Protein AF-A0A7S3SC32-F1 (afdb_monomer)

Solvent-accessible surface area (backbone atoms only — not comparable to full-atom values): 14282 Å² total; per-residue (Å²): 57,24,31,50,74,68,37,50,36,64,58,49,48,52,55,47,47,64,58,47,50,76,80,45,42,58,38,79,48,58,46,78,83,31,50,55,91,66,96,76,45,50,47,99,87,64,39,58,51,91,61,55,68,87,45,46,36,47,68,62,44,40,52,53,51,54,54,38,55,75,75,27,84,39,70,51,47,27,31,59,60,54,83,76,42,52,73,74,51,56,73,71,54,91,70,43,42,33,31,41,57,53,72,66,54,26,23,53,52,50,60,67,53,90,58,75,96,72,85,61,61,64,93,64,34,95,47,46,51,55,42,30,66,72,37,48,47,55,44,38,52,55,41,50,68,68,50,60,88,72,60,88,59,52,75,39,59,58,86,57,53,71,68,59,51,40,53,58,60,48,60,77,39,51,68,66,51,49,56,57,58,67,75,66,76,88,83,81,95,69,86,83,75,77,80,63,63,64,44,73,42,66,58,55,82,93,32,46,66,59,28,43,76,44,58,38,44,78,37,81,88,79,68,39,38,22,43,51,62,82,54,52,72,70,43,44,51,52,27,59,61,57,30,108

Organism: Emiliania huxleyi (NCBI:txid2903)

Nearest PDB structures (foldseek):
  1uej-assembly1_A  TM=7.439E-01  e=2.096E-06  Homo sapiens
  1ufq-assembly1_B  TM=7.269E-01  e=3.043E-05  Homo sapiens
  1ly1-assembly1_A-2  TM=4.564E-01  e=1.262E-01  Tequatrovirus T4
  1rrc-assembly1_A  TM=4.914E-01  e=2.182E-01  Tequatrovirus T4

Mean predicted aligned error: 11.2 Å

Foldseek 3Di:
DEEFQQLCQVVLLVLLQVVCVVQWFEAEAEQVVQFDDDPQQADPVRFHWPFDPVRGPLVVSLVVLVVRVVQIPYYRYYDYLNVVHDPVSVVSDPAAEYRDADLVSSLVSLQPDPDPPDSTPVVRAVGSSRNSVRGGVVSRVVSCVVCPVVDDHHYDDNPDDSVRSNVVVCVVCPVVSVVVVVVDDDDDDDDDDDLRDWAWFQAPPVLVVVLVVLPWDADPVVRTITRHSPRDPVSVVSNNVSRD

Radius of gyration: 19.98 Å; Cα contacts (8 Å, |Δi|>4): 302; chains: 1; bounding box: 39×46×63 Å

Sequence (244 aa):
ITGASCSGKTTLARLLVQRLARTVSVEHVEQDNHRRRSSHNRLPDGRKTWEGPQFTDFAKLHASLLDARSCCACVVVDGYLLLDCLPETRQLFDHILWVECSKELVATRRQARKNGRGDFPTQCYRDAREYVEAAVWPAHEAYVSRVEGMSACERLPAGEGEDQRLQRALRLFDGWLGERSHAAAPSGGGGVRARGARQYIECPYKHKEAAKALGARWDAGQKRWYAPSDLGPAQREALLAAAR

Secondary structure (DSSP, 8-state):
-EESTTSSHHHHHHHHHHHHTTTS-EEEEEGGGGB---TT-B-TTS-B---SGGGB-HHHHHHHHHHHHHH-SEEEEEBSSGGGS-HHHHTT-S--EEE---HHHHHHHHHT---SS-SS-GGG-SSHHHHIIIIIHHHHHHHHHHHTTTS--EEE-TT--HHHHHHHHHHTTHHHHHHHHHT-----------TT--EEE---GGGHHHHHHTT-EEETTTTEEEE-TTS-HHHHHHHHHHH-

pLDDT: mean 85.98, std 14.59, range [29.36, 98.38]

Structure (mmCIF, N/CA/C/O backbone):
data_AF-A0A7S3SC32-F1
#
_entry.id   AF-A0A7S3SC32-F1
#
loop_
_atom_site.group_PDB
_atom_site.id
_atom_site.type_symbol
_atom_site.label_atom_id
_atom_site.label_alt_id
_atom_site.label_comp_id
_atom_site.label_asym_id
_atom_site.label_entity_id
_atom_site.label_seq_id
_atom_site.pdbx_PDB_ins_code
_atom_site.Cartn_x
_atom_site.Cartn_y
_atom_site.Cartn_z
_atom_site.occupancy
_atom_site.B_iso_or_equiv
_atom_site.auth_seq_id
_atom_site.auth_comp_id
_atom_site.auth_asym_id
_atom_site.auth_atom_id
_atom_site.pdbx_PDB_model_num
ATOM 1 N N . ILE A 1 1 ? -4.343 4.539 2.523 1.00 97.94 1 ILE A N 1
ATOM 2 C CA . ILE A 1 1 ? -3.097 5.278 2.192 1.00 97.94 1 ILE A CA 1
ATOM 3 C C . ILE A 1 1 ? -2.540 4.730 0.881 1.00 97.94 1 ILE A C 1
ATOM 5 O O . ILE A 1 1 ? -2.223 3.550 0.810 1.00 97.94 1 ILE A O 1
ATOM 9 N N . THR A 1 2 ? -2.447 5.545 -0.167 1.00 96.94 2 THR A N 1
ATOM 10 C CA . THR A 1 2 ? -2.007 5.110 -1.507 1.00 96.94 2 THR A CA 1
ATOM 11 C C . THR A 1 2 ? -0.843 5.953 -2.027 1.00 96.94 2 THR A C 1
ATOM 13 O O . THR A 1 2 ? -0.531 7.002 -1.472 1.00 96.94 2 THR A O 1
ATOM 16 N N . GLY A 1 3 ? -0.163 5.481 -3.068 1.00 95.50 3 GLY A N 1
ATOM 17 C CA . GLY A 1 3 ? 0.929 6.184 -3.742 1.00 95.50 3 GLY A CA 1
ATOM 18 C C . GLY A 1 3 ? 1.844 5.224 -4.501 1.00 95.50 3 GLY A C 1
ATOM 19 O O . GLY A 1 3 ? 1.684 4.002 -4.425 1.00 95.50 3 GLY A O 1
ATOM 20 N N . ALA A 1 4 ? 2.828 5.766 -5.218 1.00 95.69 4 ALA A N 1
ATOM 21 C CA . ALA A 1 4 ? 3.782 4.966 -5.985 1.00 95.69 4 ALA A CA 1
ATOM 22 C C . ALA A 1 4 ? 4.509 3.911 -5.124 1.00 95.69 4 ALA A C 1
ATOM 24 O O . ALA A 1 4 ? 4.662 4.036 -3.901 1.00 95.69 4 ALA A O 1
ATOM 25 N N . SER A 1 5 ? 5.003 2.847 -5.757 1.00 93.94 5 SER A N 1
ATOM 26 C CA . SER A 1 5 ? 5.984 1.943 -5.142 1.00 93.94 5 SER A CA 1
ATOM 27 C C . SER A 1 5 ? 7.173 2.761 -4.594 1.00 93.94 5 SER A C 1
ATOM 29 O O . SER A 1 5 ? 7.597 3.722 -5.222 1.00 93.94 5 SER A O 1
ATOM 31 N N . CYS A 1 6 ? 7.673 2.449 -3.392 1.00 93.19 6 CYS A N 1
ATOM 32 C CA . CYS A 1 6 ? 8.699 3.242 -2.673 1.00 93.19 6 CYS A CA 1
ATOM 33 C C . CYS A 1 6 ? 8.349 4.708 -2.285 1.00 93.19 6 CYS A C 1
ATOM 35 O O . CYS A 1 6 ? 9.242 5.436 -1.849 1.00 93.19 6 CYS A O 1
ATOM 37 N N . SER A 1 7 ? 7.084 5.151 -2.335 1.00 94.88 7 SER A N 1
ATOM 38 C CA . SER A 1 7 ? 6.706 6.539 -1.972 1.00 94.88 7 SER A CA 1
ATOM 39 C C . SER A 1 7 ? 6.769 6.887 -0.472 1.00 94.88 7 SER A C 1
ATOM 41 O O . SER A 1 7 ? 6.761 8.064 -0.108 1.00 94.88 7 SER A O 1
ATOM 43 N N . GLY A 1 8 ? 6.841 5.882 0.410 1.00 94.12 8 GLY A N 1
ATOM 44 C CA . GLY A 1 8 ? 6.779 6.049 1.874 1.00 94.12 8 GLY A CA 1
ATOM 45 C C . GLY A 1 8 ? 5.404 5.764 2.497 1.00 94.12 8 GLY A C 1
ATOM 46 O O . GLY A 1 8 ? 5.240 5.897 3.704 1.00 94.12 8 GLY A O 1
ATOM 47 N N . LYS A 1 9 ? 4.427 5.321 1.697 1.00 96.31 9 LYS A N 1
ATOM 48 C CA . LYS A 1 9 ? 3.075 4.936 2.148 1.00 96.31 9 LYS A CA 1
ATOM 49 C C . LYS A 1 9 ? 3.042 3.950 3.327 1.00 96.31 9 LYS A C 1
ATOM 51 O O . LYS A 1 9 ? 2.349 4.212 4.303 1.00 96.31 9 LYS A O 1
ATOM 56 N N . THR A 1 10 ? 3.832 2.879 3.283 1.00 94.81 10 THR A N 1
ATOM 57 C CA . THR A 1 10 ? 3.870 1.867 4.352 1.00 94.81 10 THR A CA 1
ATOM 58 C C . THR A 1 10 ? 4.505 2.412 5.628 1.00 94.81 10 THR A C 1
ATOM 60 O O . THR A 1 10 ? 4.070 2.075 6.724 1.00 94.81 10 THR A O 1
ATOM 63 N N . THR A 1 11 ? 5.496 3.303 5.506 1.00 94.81 11 THR A N 1
ATOM 64 C CA . THR A 1 11 ? 6.075 3.998 6.663 1.00 94.81 11 THR A CA 1
ATOM 65 C C . THR A 1 11 ? 5.018 4.853 7.355 1.00 94.81 11 THR A C 1
ATOM 67 O O . THR A 1 11 ? 4.799 4.695 8.553 1.00 94.81 11 THR A O 1
ATOM 70 N N . LEU A 1 12 ? 4.299 5.687 6.594 1.00 98.00 12 LEU A N 1
ATOM 71 C CA . LEU A 1 12 ? 3.209 6.505 7.130 1.00 98.00 12 LEU A CA 1
ATOM 72 C C . LEU A 1 12 ? 2.121 5.645 7.789 1.00 98.00 12 LEU A C 1
ATOM 74 O O . LEU A 1 12 ? 1.684 5.959 8.892 1.00 98.00 12 LEU A O 1
ATOM 78 N N . ALA A 1 13 ? 1.717 4.547 7.144 1.00 98.19 13 ALA A N 1
ATOM 79 C CA . ALA A 1 13 ? 0.711 3.633 7.678 1.00 98.19 13 ALA A CA 1
ATOM 80 C C . ALA A 1 13 ? 1.120 3.052 9.035 1.00 98.19 13 ALA A C 1
ATOM 82 O O . ALA A 1 13 ? 0.342 3.105 9.984 1.00 98.19 13 ALA A O 1
ATOM 83 N N . ARG A 1 14 ? 2.361 2.569 9.159 1.00 96.62 14 ARG A N 1
ATOM 84 C CA . ARG A 1 14 ? 2.880 2.005 10.414 1.00 96.62 14 ARG A CA 1
ATOM 85 C C . ARG A 1 14 ? 2.953 3.041 11.530 1.00 96.62 14 ARG A C 1
ATOM 87 O O . ARG A 1 14 ? 2.542 2.744 12.648 1.00 96.62 14 ARG A O 1
ATOM 94 N N . LEU A 1 15 ? 3.432 4.249 11.230 1.00 97.06 15 LEU A N 1
ATOM 95 C CA . LEU A 1 15 ? 3.478 5.346 12.202 1.00 97.06 15 LEU A CA 1
ATOM 96 C C . LEU A 1 15 ? 2.072 5.741 12.677 1.00 97.06 15 LEU A C 1
ATOM 98 O O . LEU A 1 15 ? 1.851 5.925 13.875 1.00 97.06 15 LEU A O 1
ATOM 102 N N . LEU A 1 16 ? 1.112 5.822 11.751 1.00 97.50 16 LEU A N 1
ATOM 103 C CA . LEU A 1 16 ? -0.280 6.137 12.061 1.00 97.50 16 LEU A CA 1
ATOM 104 C C . LEU A 1 16 ? -0.915 5.054 12.941 1.00 97.50 16 LEU A C 1
ATOM 106 O O . LEU A 1 16 ? -1.476 5.371 13.987 1.00 97.50 16 LEU A O 1
ATOM 110 N N . VAL A 1 17 ? -0.763 3.780 12.570 1.00 95.94 17 VAL A N 1
ATOM 111 C CA . VAL A 1 17 ? -1.252 2.633 13.353 1.00 95.94 17 VAL A CA 1
ATOM 112 C C . VAL A 1 17 ? -0.652 2.645 14.755 1.00 95.94 17 VAL A C 1
ATOM 114 O O . VAL A 1 17 ? -1.390 2.552 15.731 1.00 95.94 17 VAL A O 1
ATOM 117 N N . GLN A 1 18 ? 0.667 2.829 14.876 1.00 93.00 18 GLN A N 1
ATOM 118 C CA . GLN A 1 18 ? 1.346 2.891 16.171 1.00 93.00 18 GLN A CA 1
ATOM 119 C C . GLN A 1 18 ? 0.797 4.017 17.055 1.00 93.00 18 GLN A C 1
ATOM 121 O O . GLN A 1 18 ? 0.719 3.860 18.276 1.00 93.00 18 GLN A O 1
ATOM 126 N N . ARG A 1 19 ? 0.436 5.162 16.463 1.00 93.50 19 ARG A N 1
ATOM 127 C CA . ARG A 1 19 ? -0.131 6.284 17.212 1.00 93.50 19 ARG A CA 1
ATOM 128 C C . ARG A 1 19 ? -1.572 6.016 17.636 1.00 93.50 19 ARG A C 1
ATOM 130 O O . ARG A 1 19 ? -1.872 6.185 18.813 1.00 93.50 19 ARG A O 1
ATOM 137 N N . LEU A 1 20 ? -2.428 5.586 16.712 1.00 92.31 20 LEU A N 1
ATOM 138 C CA . LEU A 1 20 ? -3.852 5.341 16.960 1.00 92.31 20 LEU A CA 1
ATOM 139 C C . LEU A 1 20 ? -4.087 4.166 17.922 1.00 92.31 20 LEU A C 1
ATOM 141 O O . LEU A 1 20 ? -4.988 4.227 18.758 1.00 92.31 20 LEU A O 1
ATOM 145 N N . ALA A 1 21 ? -3.233 3.139 17.874 1.00 89.94 21 ALA A N 1
ATOM 146 C CA . ALA A 1 21 ? -3.310 1.965 18.748 1.00 89.94 21 ALA A CA 1
ATOM 147 C C . ALA A 1 21 ? -3.128 2.283 20.246 1.00 89.94 21 ALA A C 1
ATOM 149 O O . ALA A 1 21 ? -3.375 1.429 21.093 1.00 89.94 21 ALA A O 1
ATOM 150 N N . ARG A 1 22 ? -2.699 3.506 20.592 1.00 88.88 22 ARG A N 1
ATOM 151 C CA . ARG A 1 22 ? -2.639 3.984 21.983 1.00 88.88 22 ARG A CA 1
ATOM 152 C C . ARG A 1 22 ? -4.014 4.332 22.555 1.00 88.88 22 ARG A C 1
ATOM 154 O O . ARG A 1 22 ? -4.135 4.446 23.770 1.00 88.88 22 ARG A O 1
ATOM 161 N N . THR A 1 23 ? -5.018 4.513 21.699 1.00 87.88 23 THR A N 1
ATOM 162 C CA . THR A 1 23 ? -6.341 5.024 22.088 1.00 87.88 23 THR A CA 1
ATOM 163 C C . THR A 1 23 ? -7.472 4.099 21.647 1.00 87.88 23 THR A C 1
ATOM 165 O O . THR A 1 23 ? -8.453 3.950 22.367 1.00 87.88 23 THR A O 1
ATOM 168 N N . VAL A 1 24 ? -7.351 3.455 20.484 1.00 87.81 24 VAL A N 1
ATOM 169 C CA . VAL A 1 24 ? -8.393 2.587 19.909 1.00 87.81 24 VAL A CA 1
ATOM 170 C C . VAL A 1 24 ? -7.797 1.278 19.391 1.00 87.81 24 VAL A C 1
ATOM 172 O O . VAL A 1 24 ? -6.594 1.190 19.155 1.00 87.81 24 VAL A O 1
ATOM 175 N N . SER A 1 25 ? -8.626 0.254 19.173 1.00 88.81 25 SER A N 1
ATOM 176 C CA . SER A 1 25 ? -8.196 -0.931 18.423 1.00 88.81 25 SER A CA 1
ATOM 177 C C . SER A 1 25 ? -8.006 -0.578 16.945 1.00 88.81 25 SER A C 1
ATOM 179 O O . SER A 1 25 ? -8.891 0.007 16.315 1.00 88.81 25 SER A O 1
ATOM 181 N N . VAL A 1 26 ? -6.839 -0.923 16.399 1.00 92.94 26 VAL A N 1
ATOM 182 C CA . VAL A 1 26 ? -6.456 -0.615 15.016 1.00 92.94 26 VAL A CA 1
ATOM 183 C C . VAL A 1 26 ? -5.882 -1.853 14.352 1.00 92.94 26 VAL A C 1
ATOM 185 O O . VAL A 1 26 ? -4.980 -2.480 14.907 1.00 92.94 26 VAL A O 1
ATOM 188 N N . GLU A 1 27 ? -6.345 -2.153 13.142 1.00 93.19 27 GLU A N 1
ATOM 189 C CA . GLU A 1 27 ? -5.754 -3.183 12.287 1.00 93.19 27 GLU A CA 1
ATOM 190 C C . GLU A 1 27 ? -5.022 -2.541 11.104 1.00 93.19 27 GLU A C 1
ATOM 192 O O . GLU A 1 27 ? -5.529 -1.612 10.470 1.00 93.19 27 GLU A O 1
ATOM 197 N N . HIS A 1 28 ? -3.828 -3.049 10.791 1.00 97.69 28 HIS A N 1
ATOM 198 C CA . HIS A 1 28 ? -3.059 -2.646 9.613 1.00 97.69 28 HIS A CA 1
ATOM 199 C C . HIS A 1 28 ? -3.145 -3.724 8.535 1.00 97.69 28 HIS A C 1
ATOM 201 O O . HIS A 1 28 ? -2.650 -4.835 8.721 1.00 97.69 28 HIS A O 1
ATOM 207 N N . VAL A 1 29 ? -3.739 -3.383 7.392 1.00 97.19 29 VAL A N 1
ATOM 208 C CA . VAL A 1 29 ? -3.858 -4.273 6.233 1.00 97.19 29 VAL A CA 1
ATOM 209 C C . VAL A 1 29 ? -2.909 -3.809 5.125 1.00 97.19 29 VAL A C 1
ATOM 211 O O . VAL A 1 29 ? -3.154 -2.806 4.458 1.00 97.19 29 VAL A O 1
ATOM 214 N N . GLU A 1 30 ? -1.825 -4.554 4.898 1.00 96.19 30 GLU A N 1
ATOM 215 C CA . GLU A 1 30 ? -0.880 -4.288 3.801 1.00 96.19 30 GLU A CA 1
ATOM 216 C C . GLU A 1 30 ? -1.361 -4.961 2.495 1.00 96.19 30 GLU A C 1
ATOM 218 O O . GLU A 1 30 ? -1.538 -6.186 2.433 1.00 96.19 30 GLU A O 1
ATOM 223 N N . GLN A 1 31 ? -1.535 -4.189 1.412 1.00 95.44 31 GLN A N 1
ATOM 224 C CA . GLN A 1 31 ? -1.913 -4.719 0.089 1.00 95.44 31 GLN A CA 1
ATOM 225 C C . GLN A 1 31 ? -0.924 -5.788 -0.406 1.00 95.44 31 GLN A C 1
ATOM 227 O O . GLN A 1 31 ? -1.333 -6.765 -1.037 1.00 95.44 31 GLN A O 1
ATOM 232 N N . ASP A 1 32 ? 0.365 -5.653 -0.087 1.00 90.75 32 ASP A N 1
ATOM 233 C CA . ASP A 1 32 ? 1.416 -6.571 -0.540 1.00 90.75 32 ASP A CA 1
ATOM 234 C C . ASP A 1 32 ? 1.250 -8.007 0.003 1.00 90.75 32 ASP A C 1
ATOM 236 O O . ASP A 1 32 ? 1.707 -8.966 -0.626 1.00 90.75 32 ASP A O 1
ATOM 240 N N . ASN A 1 33 ? 0.498 -8.201 1.093 1.00 92.50 33 ASN A N 1
ATOM 241 C CA . ASN A 1 33 ? 0.136 -9.534 1.600 1.00 92.50 33 ASN A CA 1
ATOM 242 C C . ASN A 1 33 ? -0.917 -10.255 0.732 1.00 92.50 33 ASN A C 1
ATOM 244 O O . ASN A 1 33 ? -1.188 -11.447 0.913 1.00 92.50 33 ASN A O 1
ATOM 248 N N . HIS A 1 34 ? -1.497 -9.544 -0.234 1.00 94.25 34 HIS A N 1
ATOM 249 C CA . HIS A 1 34 ? -2.567 -10.009 -1.113 1.00 94.25 34 HIS A CA 1
ATOM 250 C C . HIS A 1 34 ? -2.088 -10.152 -2.561 1.00 94.25 34 HIS A C 1
ATOM 252 O O . HIS A 1 34 ? -2.889 -10.142 -3.491 1.00 94.25 34 HIS A O 1
ATOM 258 N N . ARG A 1 35 ? -0.776 -10.279 -2.787 1.00 89.94 35 ARG A N 1
ATOM 259 C CA . ARG A 1 35 ? -0.234 -10.454 -4.138 1.00 89.94 35 ARG A CA 1
ATOM 260 C C . ARG A 1 35 ? -0.594 -11.815 -4.729 1.00 89.94 35 ARG A C 1
ATOM 262 O O . ARG A 1 35 ? -0.435 -12.853 -4.083 1.00 89.94 35 ARG A O 1
ATOM 269 N N . ARG A 1 36 ? -0.991 -11.820 -6.004 1.00 88.88 36 ARG A N 1
ATOM 270 C CA . ARG A 1 36 ? -1.115 -13.045 -6.802 1.00 88.88 36 ARG A CA 1
ATOM 271 C C . ARG A 1 36 ? 0.287 -13.582 -7.093 1.00 88.88 36 ARG A C 1
ATOM 273 O O . ARG A 1 36 ? 1.140 -12.866 -7.620 1.00 88.88 36 ARG A O 1
ATOM 280 N N . ARG A 1 37 ? 0.541 -14.849 -6.754 1.00 74.31 37 ARG A N 1
ATOM 281 C CA . ARG A 1 37 ? 1.788 -15.529 -7.131 1.00 74.31 37 ARG A CA 1
ATOM 282 C C . ARG A 1 37 ? 1.708 -15.883 -8.613 1.00 74.31 37 ARG A C 1
ATOM 284 O O . ARG A 1 37 ? 0.965 -16.782 -8.982 1.00 74.31 37 ARG A O 1
ATOM 291 N N . SER A 1 38 ? 2.458 -15.176 -9.450 1.00 69.81 38 SER A N 1
ATOM 292 C CA . SER A 1 38 ? 2.567 -15.475 -10.879 1.00 69.81 38 SER A CA 1
ATOM 293 C C . SER A 1 38 ? 4.023 -15.367 -11.322 1.00 69.81 38 SER A C 1
ATOM 295 O O . SER A 1 38 ? 4.696 -14.367 -11.074 1.00 69.81 38 SER A O 1
ATOM 297 N N . SER A 1 39 ? 4.514 -16.419 -11.979 1.00 62.22 39 SER A N 1
ATOM 298 C CA . SER A 1 39 ? 5.851 -16.479 -12.580 1.00 62.22 39 SER A CA 1
ATOM 299 C C . SER A 1 39 ? 5.951 -15.723 -13.913 1.00 62.22 39 SER A C 1
ATOM 301 O O . SER A 1 39 ? 7.059 -15.548 -14.424 1.00 62.22 39 SER A O 1
ATOM 303 N N . HIS A 1 40 ? 4.823 -15.251 -14.460 1.00 71.06 40 HIS A N 1
ATOM 304 C CA . HIS A 1 40 ? 4.711 -14.691 -15.813 1.00 71.06 40 HIS A CA 1
ATOM 305 C C . HIS A 1 40 ? 4.456 -13.180 -15.845 1.00 71.06 40 HIS A C 1
ATOM 307 O O . HIS A 1 40 ? 4.084 -12.646 -16.884 1.00 71.06 40 HIS A O 1
ATOM 313 N N . ASN A 1 41 ? 4.652 -12.470 -14.733 1.00 82.88 41 ASN A N 1
ATOM 314 C CA . ASN A 1 41 ? 4.425 -11.027 -14.689 1.00 82.88 41 ASN A CA 1
ATOM 315 C C . ASN A 1 41 ? 5.436 -10.306 -15.584 1.00 82.88 41 ASN A C 1
ATOM 317 O O . ASN A 1 41 ? 6.612 -10.217 -15.223 1.00 82.88 41 ASN A O 1
ATOM 321 N N . ARG A 1 42 ? 4.993 -9.823 -16.749 1.00 90.94 42 ARG A N 1
ATOM 322 C CA . ARG A 1 42 ? 5.847 -9.179 -17.751 1.00 90.94 42 ARG A CA 1
ATOM 323 C C . ARG A 1 42 ? 5.222 -7.901 -18.300 1.00 90.94 42 ARG A C 1
ATOM 325 O O . ARG A 1 42 ? 4.002 -7.792 -18.385 1.00 90.94 42 ARG A O 1
ATOM 332 N N . LEU A 1 43 ? 6.082 -6.949 -18.644 1.00 91.50 43 LEU A N 1
ATOM 333 C CA . LEU A 1 43 ? 5.755 -5.795 -19.475 1.00 91.50 43 LEU A CA 1
ATOM 334 C C . LEU A 1 43 ? 5.537 -6.239 -20.937 1.00 91.50 43 LEU A C 1
ATOM 336 O O . LEU A 1 43 ? 5.939 -7.354 -21.289 1.00 91.50 43 LEU A O 1
ATOM 340 N N . PRO A 1 44 ? 4.955 -5.385 -21.805 1.00 90.44 44 PRO A N 1
ATOM 341 C CA . PRO A 1 44 ? 4.783 -5.691 -23.230 1.00 90.44 44 PRO A CA 1
ATOM 342 C C . PRO A 1 44 ? 6.083 -6.069 -23.955 1.00 90.44 44 PRO A C 1
ATOM 344 O O . PRO A 1 44 ? 6.061 -6.869 -24.882 1.00 90.44 44 PRO A O 1
ATOM 347 N N . ASP A 1 45 ? 7.222 -5.546 -23.497 1.00 92.12 45 ASP A N 1
ATOM 348 C CA . ASP A 1 45 ? 8.557 -5.859 -24.022 1.00 92.12 45 ASP A CA 1
ATOM 349 C C . ASP A 1 45 ? 9.165 -7.170 -23.470 1.00 92.12 45 ASP A C 1
ATOM 351 O O . ASP A 1 45 ? 10.315 -7.503 -23.753 1.00 92.12 45 ASP A O 1
ATOM 355 N N . GLY A 1 46 ? 8.418 -7.917 -22.651 1.00 92.25 46 GLY A N 1
ATOM 356 C CA . GLY A 1 46 ? 8.832 -9.194 -22.073 1.00 92.25 46 GLY A CA 1
ATOM 357 C C . GLY A 1 46 ? 9.649 -9.099 -20.777 1.00 92.25 46 GLY A C 1
ATOM 358 O O . GLY A 1 46 ? 9.867 -10.134 -20.122 1.00 92.25 46 GLY A O 1
ATOM 359 N N . ARG A 1 47 ? 10.069 -7.904 -20.335 1.00 93.56 47 ARG A N 1
ATOM 360 C CA . ARG A 1 47 ? 10.777 -7.742 -19.052 1.00 93.56 47 ARG A CA 1
ATOM 361 C C . ARG A 1 47 ? 9.857 -8.088 -17.886 1.00 93.56 47 ARG A C 1
ATOM 363 O O . ARG A 1 47 ? 8.677 -7.752 -17.893 1.00 93.56 47 ARG A O 1
ATOM 370 N N . LYS A 1 48 ? 10.380 -8.787 -16.872 1.00 93.06 48 LYS A N 1
ATOM 371 C CA . LYS A 1 48 ? 9.593 -9.129 -15.673 1.00 93.06 48 LYS A CA 1
ATOM 372 C C . LYS A 1 48 ? 9.208 -7.860 -14.918 1.00 93.06 48 LYS A C 1
ATOM 374 O O . LYS A 1 48 ? 10.032 -6.973 -14.804 1.00 93.06 48 LYS A O 1
ATOM 379 N N . THR A 1 49 ? 8.021 -7.801 -14.325 1.00 92.38 49 THR A N 1
ATOM 380 C CA . THR A 1 49 ? 7.583 -6.648 -13.518 1.00 92.38 49 THR A CA 1
ATOM 381 C C . THR A 1 49 ? 6.808 -7.081 -12.280 1.00 92.38 49 THR A C 1
ATOM 383 O O . THR A 1 49 ? 6.217 -8.159 -12.236 1.00 92.38 49 THR A O 1
ATOM 386 N N . TRP A 1 50 ? 6.807 -6.223 -11.266 1.00 89.31 50 TRP A N 1
ATOM 387 C CA . TRP A 1 50 ? 5.976 -6.346 -10.075 1.00 89.31 50 TRP A CA 1
ATOM 388 C C . TRP A 1 50 ? 4.880 -5.279 -10.009 1.00 89.31 50 TRP A C 1
ATOM 390 O O . TRP A 1 50 ? 4.226 -5.182 -8.977 1.00 89.31 50 TRP A O 1
ATOM 400 N N . GLU A 1 51 ? 4.689 -4.482 -11.056 1.00 92.19 51 GLU A N 1
ATOM 401 C CA . GLU A 1 51 ? 3.844 -3.286 -11.029 1.00 92.19 51 GLU A CA 1
ATOM 402 C C . GLU A 1 51 ? 2.624 -3.458 -11.938 1.00 92.19 51 GLU A C 1
ATOM 404 O O . GLU A 1 51 ? 2.759 -3.716 -13.134 1.00 92.19 51 GLU A O 1
ATOM 409 N N . GLY A 1 52 ? 1.430 -3.340 -11.358 1.00 91.50 52 GLY A N 1
ATOM 410 C CA . GLY A 1 52 ? 0.159 -3.421 -12.072 1.00 91.50 52 GLY A CA 1
ATOM 411 C C . GLY A 1 52 ? -0.972 -3.967 -11.190 1.00 91.50 52 GLY A C 1
ATOM 412 O O . GLY A 1 52 ? -0.713 -4.800 -10.313 1.00 91.50 52 GLY A O 1
ATOM 413 N N . PRO A 1 53 ? -2.228 -3.530 -11.406 1.00 90.88 53 PRO A N 1
ATOM 414 C CA . PRO A 1 53 ? -3.366 -3.937 -10.578 1.00 90.88 53 PRO A CA 1
ATOM 415 C C . PRO A 1 53 ? -3.636 -5.447 -10.647 1.00 90.88 53 PRO A C 1
ATOM 417 O O . PRO A 1 53 ? -4.034 -6.060 -9.659 1.00 90.88 53 PRO A O 1
ATOM 420 N N . GLN A 1 54 ? -3.329 -6.089 -11.776 1.00 89.19 54 GLN A N 1
ATOM 421 C CA . GLN A 1 54 ? -3.494 -7.528 -11.981 1.00 89.19 54 GLN A CA 1
ATOM 422 C C . GLN A 1 54 ? -2.656 -8.391 -11.020 1.00 89.19 54 GLN A C 1
ATOM 424 O O . GLN A 1 54 ? -2.921 -9.583 -10.866 1.00 89.19 54 GLN A O 1
ATOM 429 N N . PHE A 1 55 ? -1.648 -7.817 -10.355 1.00 89.69 55 PHE A N 1
ATOM 430 C CA . PHE A 1 55 ? -0.809 -8.537 -9.395 1.00 89.69 55 PHE A CA 1
ATOM 431 C C . PHE A 1 55 ? -1.355 -8.521 -7.970 1.00 89.69 55 PHE A C 1
ATOM 433 O O . PHE A 1 55 ? -0.788 -9.195 -7.106 1.00 89.69 55 PHE A O 1
ATOM 440 N N . THR A 1 56 ? -2.452 -7.810 -7.718 1.00 92.62 56 THR A N 1
ATOM 441 C CA . THR A 1 56 ? -3.162 -7.820 -6.440 1.00 92.62 56 THR A CA 1
ATOM 442 C C . THR A 1 56 ? -4.434 -8.651 -6.551 1.00 92.62 56 THR A C 1
ATOM 444 O O . THR A 1 56 ? -5.220 -8.538 -7.490 1.00 92.62 56 THR A O 1
ATOM 447 N N . ASP A 1 57 ? -4.647 -9.523 -5.572 1.00 94.94 57 ASP A N 1
ATOM 448 C CA . ASP A 1 57 ? -5.922 -10.192 -5.378 1.00 94.94 57 ASP A CA 1
ATOM 449 C C . ASP A 1 57 ? -6.867 -9.264 -4.609 1.00 94.94 57 ASP A C 1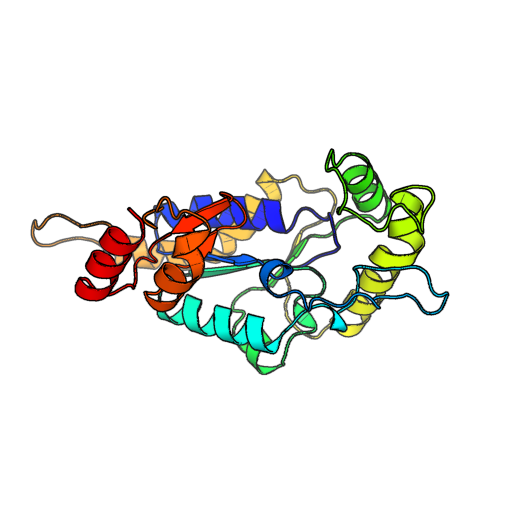
ATOM 451 O O . ASP A 1 57 ? -6.935 -9.288 -3.379 1.00 94.94 57 ASP A O 1
ATOM 455 N N . PHE A 1 58 ? -7.560 -8.394 -5.346 1.00 95.31 58 PHE A N 1
ATOM 456 C CA . PHE A 1 58 ? -8.457 -7.401 -4.755 1.00 95.31 58 PHE A CA 1
ATOM 457 C C . PHE A 1 58 ? -9.668 -8.012 -4.048 1.00 95.31 58 PHE A C 1
ATOM 459 O O . PHE A 1 58 ? -10.150 -7.417 -3.090 1.00 95.31 58 PHE A O 1
ATOM 466 N N . ALA A 1 59 ? -10.123 -9.200 -4.458 1.00 95.50 59 ALA A N 1
ATOM 467 C CA . ALA A 1 59 ? -11.189 -9.912 -3.756 1.00 95.50 59 ALA A CA 1
ATOM 468 C C . ALA A 1 59 ? -10.700 -10.397 -2.385 1.00 95.50 59 ALA A C 1
ATOM 470 O O . ALA A 1 59 ? -11.370 -10.206 -1.371 1.00 95.50 59 ALA A O 1
ATOM 471 N N . LYS A 1 60 ? -9.481 -10.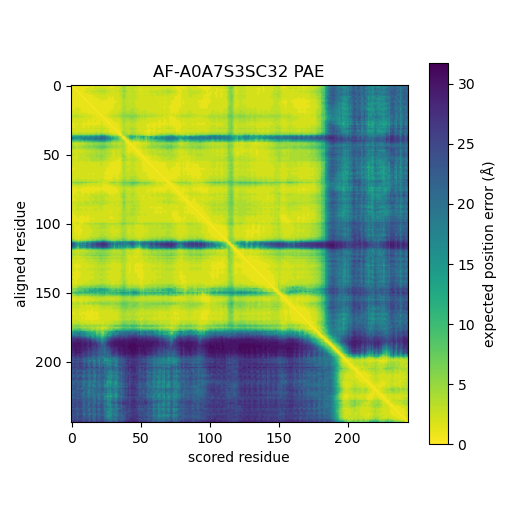949 -2.326 1.00 96.00 60 LYS A N 1
ATOM 472 C CA . LYS A 1 60 ? -8.870 -11.333 -1.051 1.00 96.00 60 LYS A CA 1
ATOM 473 C C . LYS A 1 60 ? -8.589 -10.122 -0.158 1.00 96.00 60 LYS A C 1
ATOM 475 O O . LYS A 1 60 ? -8.815 -10.198 1.044 1.00 96.00 60 LYS A O 1
ATOM 480 N N . LEU A 1 61 ? -8.107 -9.014 -0.728 1.00 97.00 61 LEU A N 1
ATOM 481 C CA . LEU A 1 61 ? -7.920 -7.763 0.013 1.00 97.00 61 LEU A CA 1
ATOM 482 C C . LEU A 1 61 ? -9.250 -7.253 0.583 1.00 97.00 61 LEU A C 1
ATOM 484 O O . LEU A 1 61 ? -9.300 -6.906 1.757 1.00 97.00 61 LEU A O 1
ATOM 488 N N . HIS A 1 62 ? -10.320 -7.255 -0.217 1.00 97.69 62 HIS A N 1
ATOM 489 C CA . HIS A 1 62 ? -11.662 -6.873 0.225 1.00 97.69 62 HIS A CA 1
ATOM 490 C C . HIS A 1 62 ? -12.119 -7.700 1.433 1.00 97.69 62 HIS A C 1
ATOM 492 O O . HIS A 1 62 ? -12.507 -7.134 2.452 1.00 97.69 62 HIS A O 1
ATOM 498 N N . ALA A 1 63 ? -11.992 -9.029 1.359 1.00 96.12 63 ALA A N 1
ATOM 499 C CA . ALA A 1 63 ? -12.352 -9.918 2.461 1.00 96.12 63 ALA A CA 1
ATOM 500 C C . ALA A 1 63 ? -11.561 -9.608 3.746 1.00 96.12 63 ALA A C 1
ATOM 502 O O . ALA A 1 63 ? -12.151 -9.521 4.821 1.00 96.12 63 ALA A O 1
ATOM 503 N N . SER A 1 64 ? -10.249 -9.369 3.638 1.00 96.06 64 SER A N 1
ATOM 504 C CA . SER A 1 64 ? -9.417 -8.975 4.786 1.00 96.06 64 SER A CA 1
ATOM 505 C C . SER A 1 64 ? -9.830 -7.630 5.391 1.00 96.06 64 SER A C 1
ATOM 507 O O . SER A 1 64 ? -9.725 -7.448 6.600 1.00 96.06 64 SER A O 1
ATOM 509 N N . LEU A 1 65 ? -10.291 -6.677 4.574 1.00 96.81 65 LEU A N 1
ATOM 510 C CA . LEU A 1 65 ? -10.775 -5.382 5.060 1.00 96.81 65 LEU A CA 1
ATOM 511 C C . LEU A 1 65 ? -12.111 -5.508 5.794 1.00 96.81 65 LEU A C 1
ATOM 513 O O . LEU A 1 65 ? -12.282 -4.867 6.828 1.00 96.81 65 LEU A O 1
ATOM 517 N N . LEU A 1 66 ? -13.035 -6.337 5.299 1.00 95.19 66 LEU A N 1
ATOM 518 C CA . LEU A 1 66 ? -14.295 -6.615 5.993 1.00 95.19 66 LEU A CA 1
ATOM 519 C C . LEU A 1 66 ? -14.056 -7.289 7.349 1.00 95.19 66 LEU A C 1
ATOM 521 O O . LEU A 1 66 ? -14.605 -6.843 8.355 1.00 95.19 66 LEU A O 1
ATOM 525 N N . ASP A 1 67 ? -13.193 -8.307 7.386 1.00 90.38 67 ASP A N 1
ATOM 526 C CA . ASP A 1 67 ? -12.790 -8.980 8.626 1.00 90.38 67 ASP A CA 1
ATOM 527 C C . ASP A 1 67 ? -12.180 -7.980 9.623 1.00 90.38 67 ASP A C 1
ATOM 529 O O . ASP A 1 67 ? -12.654 -7.852 10.753 1.00 90.38 67 ASP A O 1
ATOM 533 N N . ALA A 1 68 ? -11.218 -7.167 9.177 1.00 90.38 68 ALA A N 1
ATOM 534 C CA . ALA A 1 68 ? -10.599 -6.138 10.008 1.00 90.38 68 ALA A CA 1
ATOM 535 C C . ALA A 1 68 ? -11.616 -5.112 10.547 1.00 90.38 68 ALA A C 1
ATOM 537 O O . ALA A 1 68 ? -11.566 -4.766 11.729 1.00 90.38 68 ALA A O 1
ATOM 538 N N . ARG A 1 69 ? -12.563 -4.651 9.712 1.00 91.25 69 ARG A N 1
ATOM 539 C CA . ARG A 1 69 ? -13.622 -3.706 10.120 1.00 91.25 69 ARG A CA 1
ATOM 540 C C . ARG A 1 69 ? -14.583 -4.314 11.141 1.00 91.25 69 ARG A C 1
ATOM 542 O O . ARG A 1 69 ? -15.148 -3.572 11.937 1.00 91.25 69 ARG A O 1
ATOM 549 N N . SER A 1 70 ? -14.758 -5.636 11.143 1.00 88.00 70 SER A N 1
ATOM 550 C CA . SER A 1 70 ? -15.604 -6.321 12.127 1.00 88.00 70 SER A CA 1
ATOM 551 C C . SER A 1 70 ? -14.952 -6.446 13.512 1.00 88.00 70 SER A C 1
ATOM 553 O O . SER A 1 70 ? -15.658 -6.562 14.513 1.00 88.00 70 SER A O 1
ATOM 555 N N . CYS A 1 71 ? -13.617 -6.362 13.588 1.00 84.81 71 CYS A N 1
ATOM 556 C CA . CYS A 1 71 ? -12.858 -6.634 14.813 1.00 84.81 71 CYS A CA 1
ATOM 557 C C . CYS A 1 71 ? -12.163 -5.403 15.419 1.00 84.81 71 CYS A C 1
ATOM 559 O O . CYS A 1 71 ? -11.726 -5.458 16.572 1.00 84.81 71 CYS A O 1
ATOM 561 N N . CYS A 1 72 ? -12.026 -4.303 14.673 1.00 88.06 72 CYS A N 1
ATOM 562 C CA . CYS A 1 72 ? -11.281 -3.117 15.101 1.00 88.06 72 CYS A CA 1
ATOM 563 C C . CYS A 1 72 ? -12.065 -1.819 14.898 1.00 88.06 72 CYS A C 1
ATOM 565 O O . CYS A 1 72 ? -12.821 -1.663 13.946 1.00 88.06 72 CYS A O 1
ATOM 567 N N . ALA A 1 73 ? -11.827 -0.851 15.785 1.00 90.50 73 ALA A N 1
ATOM 568 C CA . ALA A 1 73 ? -12.423 0.478 15.704 1.00 90.50 73 ALA A CA 1
ATOM 569 C C . ALA A 1 73 ? -11.899 1.293 14.511 1.00 90.50 73 ALA A C 1
ATOM 571 O O . ALA A 1 73 ? -12.607 2.175 14.032 1.00 90.50 73 ALA A O 1
ATOM 572 N N . CYS A 1 74 ? -10.669 1.037 14.064 1.00 94.94 74 CYS A N 1
ATOM 573 C CA . CYS A 1 74 ? -10.071 1.649 12.883 1.00 94.94 74 CYS A CA 1
ATOM 574 C C . CYS A 1 74 ? -9.316 0.595 12.066 1.00 94.94 74 CYS A C 1
ATOM 576 O O . CYS A 1 74 ? -8.664 -0.292 12.619 1.00 94.94 74 CYS A O 1
ATOM 578 N N . VAL A 1 75 ? -9.373 0.715 10.743 1.00 97.38 75 VAL A N 1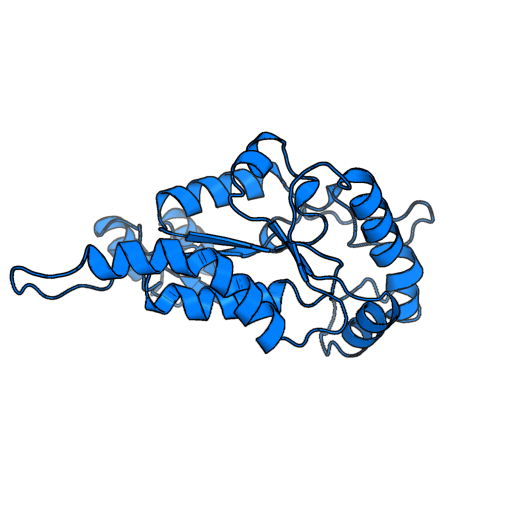
ATOM 579 C CA . VAL A 1 75 ? -8.557 -0.078 9.823 1.00 97.38 75 VAL A CA 1
ATOM 580 C C . VAL A 1 75 ? -7.714 0.877 8.995 1.00 97.38 75 VAL A C 1
ATOM 582 O O . VAL A 1 75 ? -8.242 1.746 8.304 1.00 97.38 75 VAL A O 1
ATOM 585 N N . VAL A 1 76 ? -6.397 0.705 9.040 1.00 98.25 76 VAL A N 1
ATOM 586 C CA . VAL A 1 76 ? -5.469 1.413 8.159 1.00 98.25 76 VAL A CA 1
ATOM 587 C C . VAL A 1 76 ? -5.046 0.445 7.066 1.00 98.25 76 VAL A C 1
ATOM 589 O O . VAL A 1 76 ? -4.450 -0.592 7.340 1.00 98.25 76 VAL A O 1
ATOM 592 N N . VAL A 1 77 ? -5.338 0.789 5.816 1.00 98.38 77 VAL A N 1
ATOM 593 C CA . VAL A 1 77 ? -4.889 0.035 4.642 1.00 98.38 77 VAL A CA 1
ATOM 594 C C . VAL A 1 77 ? -3.862 0.842 3.862 1.00 98.38 77 VAL A C 1
ATOM 596 O O . VAL A 1 77 ? -4.058 2.042 3.624 1.00 98.38 77 VAL A O 1
ATOM 599 N N . ASP A 1 78 ? -2.770 0.203 3.445 1.00 98.19 78 ASP A N 1
ATOM 600 C CA . ASP A 1 78 ? -1.796 0.814 2.544 1.00 98.19 78 ASP A CA 1
ATOM 601 C C . ASP A 1 78 ? -1.442 -0.062 1.348 1.00 98.19 78 ASP A C 1
ATOM 603 O O . ASP A 1 78 ? -1.470 -1.292 1.410 1.00 98.19 78 ASP A O 1
ATOM 607 N N . GLY A 1 79 ? -1.124 0.596 0.236 1.00 95.56 79 GLY A N 1
ATOM 608 C CA . GLY A 1 79 ? -0.872 -0.110 -1.005 1.00 95.56 79 GLY A CA 1
ATOM 609 C C . GLY A 1 79 ? -0.577 0.789 -2.200 1.00 95.56 79 GLY A C 1
ATOM 610 O O . GLY A 1 79 ? -0.760 2.005 -2.146 1.00 95.56 79 GLY A O 1
ATOM 611 N N . TYR A 1 80 ? -0.033 0.200 -3.264 1.00 93.19 80 TYR A N 1
ATOM 612 C CA . TYR A 1 80 ? 0.213 0.891 -4.530 1.00 93.19 80 TYR A CA 1
ATOM 613 C C . TYR A 1 80 ? -0.942 0.577 -5.479 1.00 93.19 80 TYR A C 1
ATOM 615 O O . TYR A 1 80 ? -1.386 -0.564 -5.558 1.00 93.19 80 TYR A O 1
ATOM 623 N N . LEU A 1 81 ? -1.441 1.583 -6.197 1.00 93.75 81 LEU A N 1
ATOM 624 C CA . LEU A 1 81 ? -2.617 1.428 -7.064 1.00 93.75 81 LEU A CA 1
ATOM 625 C C . LEU A 1 81 ? -3.886 0.995 -6.295 1.00 93.75 81 LEU A C 1
ATOM 627 O O . LEU A 1 81 ? -4.768 0.336 -6.836 1.00 93.75 81 LEU A O 1
ATOM 631 N N . LEU A 1 82 ? -3.982 1.345 -5.006 1.00 94.31 82 LEU A N 1
ATOM 632 C CA . LEU A 1 82 ? -5.005 0.816 -4.096 1.00 94.31 82 LEU A CA 1
ATOM 633 C C . LEU A 1 82 ? -6.445 1.101 -4.562 1.00 94.31 82 LEU A C 1
ATOM 635 O O . LEU A 1 82 ? -7.342 0.315 -4.273 1.00 94.31 82 LEU A O 1
ATOM 639 N N . LEU A 1 83 ? -6.670 2.204 -5.284 1.00 94.19 83 LEU A N 1
ATOM 640 C CA . LEU A 1 83 ? -7.994 2.593 -5.785 1.00 94.19 83 LEU A CA 1
ATOM 641 C C . LEU A 1 83 ? -8.413 1.862 -7.076 1.00 94.19 83 LEU A C 1
ATOM 643 O O . LEU A 1 83 ? -9.572 1.968 -7.460 1.00 94.19 83 LEU A O 1
ATOM 647 N N . ASP A 1 84 ? -7.541 1.043 -7.680 1.00 92.69 84 ASP A N 1
ATOM 648 C CA . ASP A 1 84 ? -7.939 0.075 -8.722 1.00 92.69 84 ASP A CA 1
ATOM 649 C C . ASP A 1 84 ? -8.742 -1.112 -8.142 1.00 92.69 84 ASP A C 1
ATOM 651 O O . ASP A 1 84 ? -9.114 -2.040 -8.862 1.00 92.69 84 ASP A O 1
ATOM 655 N N . CYS A 1 85 ? -9.008 -1.119 -6.831 1.00 93.00 85 CYS A N 1
ATOM 656 C CA . CYS A 1 85 ? -9.817 -2.145 -6.191 1.00 93.00 85 CYS A CA 1
ATOM 657 C C . CYS A 1 85 ? -11.292 -2.116 -6.634 1.00 93.00 85 CYS A C 1
ATOM 659 O O . CYS A 1 85 ? -11.775 -1.184 -7.294 1.00 93.00 85 CYS A O 1
ATOM 661 N N . LEU A 1 86 ? -12.011 -3.176 -6.244 1.00 91.69 86 LEU A N 1
ATOM 662 C CA . LEU A 1 86 ? -13.444 -3.334 -6.501 1.00 91.69 86 LEU A CA 1
ATOM 663 C C . LEU A 1 86 ? -14.227 -2.096 -6.014 1.00 91.69 86 LEU A C 1
ATOM 665 O O . LEU A 1 86 ? -13.870 -1.546 -4.965 1.00 91.69 86 LEU A O 1
ATOM 669 N N . PRO A 1 87 ? -15.276 -1.649 -6.731 1.00 92.75 87 PRO A N 1
ATOM 670 C CA . PRO A 1 87 ? -16.092 -0.505 -6.317 1.00 92.75 87 PRO A CA 1
ATOM 671 C C . PRO A 1 87 ? -16.586 -0.594 -4.867 1.00 92.75 87 PRO A C 1
ATOM 673 O O . PRO A 1 87 ? -16.511 0.385 -4.129 1.00 92.75 87 PRO A O 1
ATOM 676 N N . GLU A 1 88 ? -16.996 -1.781 -4.429 1.00 94.50 88 GLU A N 1
ATOM 677 C CA . GLU A 1 88 ? -17.493 -2.052 -3.078 1.00 94.50 88 GLU A CA 1
ATOM 678 C C . GLU A 1 88 ? -16.374 -1.927 -2.036 1.00 94.50 88 GLU A C 1
ATOM 680 O O . GLU A 1 88 ? -16.603 -1.472 -0.922 1.00 94.50 88 GLU A O 1
ATOM 685 N N . THR A 1 89 ? -15.131 -2.270 -2.396 1.00 95.31 89 THR A N 1
ATOM 686 C CA . THR A 1 89 ? -13.962 -2.038 -1.532 1.00 95.31 89 THR A CA 1
ATOM 687 C C . THR A 1 89 ? -13.708 -0.552 -1.333 1.00 95.31 89 THR A C 1
ATOM 689 O O . THR A 1 89 ? -13.391 -0.139 -0.222 1.00 95.31 89 THR A O 1
ATOM 692 N N . ARG A 1 90 ? -13.852 0.263 -2.386 1.00 93.38 90 ARG A N 1
ATOM 693 C CA . ARG A 1 90 ? -13.637 1.717 -2.289 1.00 93.38 90 ARG A CA 1
ATOM 694 C C . ARG A 1 90 ? -14.638 2.380 -1.352 1.00 93.38 90 ARG A C 1
ATOM 696 O O . ARG A 1 90 ? -14.260 3.292 -0.627 1.00 93.38 90 ARG A O 1
ATOM 703 N N . GLN A 1 91 ? -15.874 1.887 -1.317 1.00 93.44 91 GLN A N 1
ATOM 704 C CA . GLN A 1 91 ? -16.908 2.365 -0.392 1.00 93.44 91 GLN A CA 1
ATOM 705 C C . GLN A 1 91 ? -16.566 2.109 1.085 1.00 93.44 91 GLN A C 1
ATOM 707 O O . GLN A 1 91 ? -17.148 2.741 1.959 1.00 93.44 91 GLN A O 1
ATOM 712 N N . LEU A 1 92 ? -15.604 1.225 1.384 1.00 95.69 92 LEU A N 1
ATOM 713 C CA . LEU A 1 92 ? -15.116 1.001 2.748 1.00 95.69 92 LEU A CA 1
ATOM 714 C C . LEU A 1 92 ? -14.128 2.077 3.225 1.00 95.69 92 LEU A C 1
ATOM 716 O O . LEU A 1 92 ? -13.685 2.002 4.372 1.00 95.69 92 LEU A O 1
ATOM 720 N N . PHE A 1 93 ? -13.697 3.007 2.368 1.00 95.44 93 PHE A N 1
ATOM 721 C CA . PHE A 1 93 ? -12.688 4.006 2.719 1.00 95.44 93 PHE A CA 1
ATOM 722 C C . PHE A 1 93 ? -13.340 5.304 3.187 1.00 95.44 93 PHE A C 1
ATOM 724 O O . PHE A 1 93 ? -13.816 6.093 2.379 1.00 95.44 93 PHE A O 1
ATOM 731 N N . ASP A 1 94 ? -13.280 5.549 4.495 1.00 94.94 94 ASP A N 1
ATOM 732 C CA . ASP A 1 94 ? -13.760 6.797 5.100 1.00 94.94 94 ASP A CA 1
ATOM 733 C C . ASP A 1 94 ? -12.846 7.989 4.733 1.00 94.94 94 ASP A C 1
ATOM 735 O O . ASP A 1 94 ? -13.305 9.104 4.494 1.00 94.94 94 ASP A O 1
ATOM 739 N N . HIS A 1 95 ? -11.535 7.737 4.618 1.00 95.12 95 HIS A N 1
ATOM 740 C CA . HIS A 1 95 ? -10.536 8.722 4.207 1.00 95.12 95 HIS A CA 1
ATOM 741 C C . HIS A 1 95 ? -9.494 8.121 3.262 1.00 95.12 95 HIS A C 1
ATOM 743 O O . HIS A 1 95 ? -9.035 6.987 3.437 1.00 95.12 95 HIS A O 1
ATOM 749 N N . ILE A 1 96 ? -9.040 8.921 2.293 1.00 96.12 96 ILE A N 1
ATOM 750 C CA . ILE A 1 96 ? -7.996 8.531 1.344 1.00 96.12 96 ILE A CA 1
ATOM 751 C C . ILE A 1 96 ? -6.848 9.538 1.416 1.00 96.12 96 ILE A C 1
ATOM 753 O O . ILE A 1 96 ? -6.973 10.677 0.977 1.00 96.12 96 ILE A O 1
ATOM 757 N N . LEU A 1 97 ? -5.706 9.078 1.927 1.00 96.62 97 LEU A N 1
ATOM 758 C CA . LEU A 1 97 ? -4.435 9.804 1.914 1.00 96.62 97 LEU A CA 1
ATOM 759 C C . LEU A 1 97 ? -3.572 9.344 0.735 1.00 96.62 97 LEU A C 1
ATOM 761 O O . LEU A 1 97 ? -3.288 8.143 0.620 1.00 96.62 97 LEU A O 1
ATOM 765 N N . TRP A 1 98 ? -3.109 10.280 -0.091 1.00 96.31 98 TRP A N 1
ATOM 766 C CA . TRP A 1 98 ? -2.207 10.020 -1.213 1.00 96.31 98 TRP A CA 1
ATOM 767 C C . TRP A 1 98 ? -0.815 10.552 -0.937 1.00 96.31 98 TRP A C 1
ATOM 769 O O . TRP A 1 98 ? -0.593 11.754 -0.873 1.00 96.31 98 TRP A O 1
ATOM 779 N N . VAL A 1 99 ? 0.149 9.649 -0.832 1.00 96.62 99 VAL A N 1
ATOM 780 C CA . VAL A 1 99 ? 1.552 9.992 -0.630 1.00 96.62 99 VAL A CA 1
ATOM 781 C C . VAL A 1 99 ? 2.191 10.327 -1.969 1.00 96.62 99 VAL A C 1
ATOM 783 O O . VAL A 1 99 ? 2.555 9.424 -2.732 1.00 96.62 99 VAL A O 1
ATOM 786 N N . GLU A 1 100 ? 2.341 11.620 -2.247 1.00 94.81 100 GLU A N 1
ATOM 787 C CA . GLU A 1 100 ? 3.058 12.092 -3.425 1.00 94.81 100 GLU A CA 1
ATOM 788 C C . GLU A 1 100 ? 4.565 11.894 -3.260 1.00 94.81 100 GLU A C 1
ATOM 790 O O . GLU A 1 100 ? 5.136 11.959 -2.164 1.00 94.81 100 GLU A O 1
ATOM 795 N N . CYS A 1 101 ? 5.224 11.602 -4.373 1.00 93.94 101 CYS A N 1
ATOM 796 C CA . CYS A 1 101 ? 6.658 11.382 -4.437 1.00 93.94 101 CYS A CA 1
ATOM 797 C C . CYS A 1 101 ? 7.107 11.582 -5.884 1.00 93.94 101 CYS A C 1
ATOM 799 O O . CYS A 1 101 ? 6.390 11.166 -6.789 1.00 93.94 101 CYS A O 1
ATOM 801 N N . SER A 1 102 ? 8.281 12.172 -6.110 1.00 94.69 102 SER A N 1
ATOM 802 C CA . SER A 1 102 ? 8.848 12.268 -7.460 1.00 94.69 102 SER A CA 1
ATOM 803 C C . SER A 1 102 ? 9.412 10.927 -7.936 1.00 94.69 102 SER A C 1
ATOM 805 O O . SER A 1 102 ? 9.791 10.073 -7.120 1.00 94.69 102 SER A O 1
ATOM 807 N N . LYS A 1 103 ? 9.516 10.762 -9.261 1.00 96.31 103 LYS A N 1
ATOM 808 C CA . LYS A 1 103 ? 10.146 9.603 -9.913 1.00 96.31 103 LYS A CA 1
ATOM 809 C C . LYS A 1 103 ? 11.577 9.410 -9.422 1.00 96.31 103 LYS A C 1
ATOM 811 O O . LYS A 1 103 ? 11.990 8.301 -9.087 1.00 96.31 103 LYS A O 1
ATOM 816 N N . GLU A 1 104 ? 12.311 10.509 -9.303 1.00 95.44 104 GLU A N 1
ATOM 817 C CA . GLU A 1 104 ? 13.711 10.561 -8.885 1.00 95.44 104 GLU A CA 1
ATOM 818 C C . GLU A 1 104 ? 13.876 10.104 -7.433 1.00 95.44 104 GLU A C 1
ATOM 820 O O . GLU A 1 104 ? 14.799 9.348 -7.115 1.00 95.44 104 GLU A O 1
ATOM 825 N N . LEU A 1 105 ? 12.957 10.509 -6.550 1.00 93.56 105 LEU A N 1
ATOM 826 C CA . LEU A 1 105 ? 12.974 10.089 -5.153 1.00 93.56 105 LEU A CA 1
ATOM 827 C C . LEU A 1 105 ? 12.584 8.612 -5.011 1.00 93.56 105 LEU A C 1
ATOM 829 O O . LEU A 1 105 ? 13.209 7.892 -4.231 1.00 93.56 105 LEU A O 1
ATOM 833 N N . VAL A 1 106 ? 11.609 8.133 -5.793 1.00 94.75 106 VAL A N 1
ATOM 834 C CA . VAL A 1 106 ? 11.255 6.704 -5.870 1.00 94.75 106 VAL A CA 1
ATOM 835 C C . VAL A 1 106 ? 12.462 5.869 -6.309 1.00 94.75 106 VAL A C 1
ATOM 837 O O . VAL A 1 106 ? 12.775 4.872 -5.654 1.00 94.75 106 VAL A O 1
ATOM 840 N N . ALA A 1 107 ? 13.172 6.289 -7.360 1.00 94.62 107 ALA A N 1
ATOM 841 C CA . ALA A 1 107 ? 14.377 5.621 -7.852 1.00 94.62 107 ALA A CA 1
ATOM 842 C C . ALA A 1 107 ? 15.503 5.619 -6.811 1.00 94.62 107 ALA A C 1
ATOM 844 O O . ALA A 1 107 ? 16.045 4.558 -6.501 1.00 94.62 107 ALA A O 1
ATOM 845 N N . THR A 1 108 ? 15.796 6.775 -6.207 1.00 93.38 108 THR A N 1
ATOM 846 C CA . THR A 1 108 ? 16.820 6.910 -5.157 1.00 93.38 108 THR A CA 1
ATOM 847 C C . THR A 1 108 ? 16.523 5.999 -3.967 1.00 93.38 108 THR A C 1
ATOM 849 O O . THR A 1 108 ? 17.378 5.224 -3.537 1.00 93.38 108 THR A O 1
ATOM 852 N N . ARG A 1 109 ? 15.284 6.029 -3.456 1.00 92.12 109 ARG A N 1
ATOM 853 C CA . ARG A 1 109 ? 14.864 5.184 -2.328 1.00 92.12 109 ARG A CA 1
ATOM 854 C C . ARG A 1 109 ? 14.934 3.706 -2.668 1.00 92.12 109 ARG A C 1
ATOM 856 O O . ARG A 1 109 ? 15.329 2.918 -1.817 1.00 92.12 109 ARG A O 1
ATOM 863 N N . ARG A 1 110 ? 14.552 3.326 -3.889 1.00 91.75 110 ARG A N 1
ATOM 864 C CA . ARG A 1 110 ? 14.626 1.937 -4.342 1.00 91.75 110 ARG A CA 1
ATOM 865 C C . ARG A 1 110 ? 16.073 1.455 -4.426 1.00 91.75 110 ARG A C 1
ATOM 867 O O . ARG A 1 110 ? 16.380 0.411 -3.867 1.00 91.75 110 ARG A O 1
ATOM 874 N N . GLN A 1 111 ? 16.960 2.240 -5.035 1.00 89.94 111 GLN A N 1
ATOM 875 C CA . GLN A 1 111 ? 18.387 1.924 -5.131 1.00 89.94 111 GLN A CA 1
ATOM 876 C C . GLN A 1 111 ? 19.035 1.752 -3.746 1.00 89.94 111 GLN A C 1
ATOM 878 O O . GLN A 1 111 ? 19.901 0.901 -3.567 1.00 89.94 111 GLN A O 1
ATOM 883 N N . ALA A 1 112 ? 18.595 2.535 -2.756 1.00 89.19 112 ALA A N 1
ATOM 884 C CA . ALA A 1 112 ? 19.097 2.468 -1.386 1.00 89.19 112 ALA A CA 1
ATOM 885 C C . ALA A 1 112 ? 18.578 1.262 -0.574 1.00 89.19 112 ALA A C 1
ATOM 887 O O . ALA A 1 112 ? 19.096 0.994 0.515 1.00 89.19 112 ALA A O 1
ATOM 888 N N . ARG A 1 113 ? 17.564 0.521 -1.051 1.00 85.25 113 ARG A N 1
ATOM 889 C CA . ARG A 1 113 ? 17.039 -0.647 -0.327 1.00 85.25 113 ARG A CA 1
ATOM 890 C C . ARG A 1 113 ? 18.074 -1.768 -0.313 1.00 85.25 113 ARG A C 1
ATOM 892 O O . ARG A 1 113 ? 18.293 -2.455 -1.305 1.00 85.25 113 ARG A O 1
ATOM 899 N N . LYS A 1 114 ? 18.659 -2.011 0.860 1.00 65.50 114 LYS A N 1
ATOM 900 C CA . LYS A 1 114 ? 19.555 -3.144 1.127 1.00 65.50 114 LYS A CA 1
ATOM 901 C C . LYS A 1 114 ? 18.770 -4.447 1.308 1.00 65.50 114 LYS A C 1
ATOM 903 O O . LYS A 1 114 ? 18.794 -5.032 2.382 1.00 65.50 114 LYS A O 1
ATOM 908 N N . ASN A 1 115 ? 18.068 -4.906 0.277 1.00 54.66 115 ASN A N 1
ATOM 909 C CA . ASN A 1 115 ? 17.371 -6.190 0.323 1.00 54.66 115 ASN A CA 1
ATOM 910 C C . ASN A 1 115 ? 17.931 -7.123 -0.755 1.00 54.66 115 ASN A C 1
ATOM 912 O O . ASN A 1 115 ? 17.899 -6.804 -1.942 1.00 54.66 115 ASN A O 1
ATOM 916 N N . GLY A 1 116 ? 18.428 -8.296 -0.342 1.00 52.44 116 GLY A N 1
ATOM 917 C CA . GLY A 1 116 ? 18.699 -9.405 -1.259 1.00 52.44 116 GLY A CA 1
ATOM 918 C C . GLY A 1 116 ? 17.444 -9.818 -2.046 1.00 52.44 116 GLY A C 1
ATOM 919 O O . GLY A 1 116 ? 16.335 -9.427 -1.689 1.00 52.44 116 GLY A O 1
ATOM 920 N N . ARG A 1 117 ? 17.648 -10.590 -3.129 1.00 48.19 117 ARG A N 1
ATOM 921 C CA . ARG A 1 117 ? 16.652 -11.175 -4.063 1.00 48.19 117 ARG A CA 1
ATOM 922 C C . ARG A 1 117 ? 15.183 -10.808 -3.756 1.00 48.19 117 ARG A C 1
ATOM 924 O O . ARG A 1 117 ? 14.538 -11.500 -2.974 1.00 48.19 117 ARG A O 1
ATOM 931 N N . GLY A 1 118 ? 14.634 -9.777 -4.410 1.00 62.47 118 GLY A N 1
ATOM 932 C CA . GLY A 1 118 ? 13.181 -9.537 -4.383 1.00 62.47 118 GLY A CA 1
ATOM 933 C C . GLY A 1 118 ? 12.685 -8.093 -4.475 1.00 62.47 118 GLY A C 1
ATOM 934 O O . GLY A 1 118 ? 11.485 -7.916 -4.651 1.00 62.47 118 GLY A O 1
ATOM 935 N N . ASP A 1 119 ? 13.543 -7.069 -4.387 1.00 79.31 119 ASP A N 1
ATOM 936 C CA . ASP A 1 119 ? 13.068 -5.673 -4.462 1.00 79.31 119 ASP A CA 1
ATOM 937 C C . ASP A 1 119 ? 12.548 -5.299 -5.865 1.00 79.31 119 ASP A C 1
ATOM 939 O O . ASP A 1 119 ? 11.474 -4.710 -6.008 1.00 79.31 119 ASP A O 1
ATOM 943 N N . PHE A 1 120 ? 13.275 -5.707 -6.906 1.00 87.75 120 PHE A N 1
ATOM 944 C CA . PHE A 1 120 ? 12.856 -5.663 -8.306 1.00 87.75 120 PHE A CA 1
ATOM 945 C C . PHE A 1 120 ? 13.531 -6.797 -9.105 1.00 87.75 120 PHE A C 1
ATOM 947 O O . PHE A 1 120 ? 14.437 -7.452 -8.579 1.00 87.75 120 PHE A O 1
ATOM 954 N N . PRO A 1 121 ? 13.087 -7.104 -10.339 1.00 89.69 121 PRO A N 1
ATOM 955 C CA . PRO A 1 121 ? 13.632 -8.193 -11.152 1.00 89.69 121 PRO A CA 1
ATOM 956 C C . PRO A 1 121 ? 15.024 -7.851 -11.717 1.00 89.69 121 PRO A C 1
ATOM 958 O O . PRO A 1 121 ? 15.155 -7.605 -12.909 1.00 89.69 121 PRO A O 1
ATOM 961 N N . THR A 1 122 ? 16.072 -7.840 -10.889 1.00 89.31 122 THR A N 1
ATOM 962 C CA . THR A 1 122 ? 17.433 -7.387 -11.262 1.00 89.31 122 THR A CA 1
ATOM 963 C C . THR A 1 122 ? 18.036 -8.098 -12.478 1.00 89.31 122 THR A C 1
ATOM 965 O O . THR A 1 122 ? 18.899 -7.549 -13.142 1.00 89.31 122 THR A O 1
ATOM 968 N N . GLN A 1 123 ? 17.562 -9.293 -12.831 1.00 89.88 123 GLN A N 1
ATOM 969 C CA . GLN A 1 123 ? 17.956 -9.989 -14.061 1.00 89.88 123 GLN A CA 1
ATOM 970 C C . GLN A 1 123 ? 17.403 -9.366 -15.361 1.00 89.88 123 GLN A C 1
ATOM 972 O O . GLN A 1 123 ? 17.797 -9.782 -16.444 1.00 89.88 123 GLN A O 1
ATOM 977 N N . CYS A 1 124 ? 16.443 -8.440 -15.274 1.00 92.75 124 CYS A N 1
ATOM 978 C CA . CYS A 1 124 ? 15.787 -7.799 -16.420 1.00 92.75 124 CYS A CA 1
ATOM 979 C C . CYS A 1 124 ? 16.102 -6.299 -16.545 1.00 92.75 124 CYS A C 1
ATOM 981 O O . CYS A 1 124 ? 15.615 -5.679 -17.487 1.00 92.75 124 CYS A O 1
ATOM 983 N N . TYR A 1 125 ? 16.856 -5.719 -15.606 1.00 93.50 125 TYR A N 1
ATOM 984 C CA . TYR A 1 125 ? 17.114 -4.278 -15.523 1.00 93.50 125 TYR A CA 1
ATOM 985 C C . TYR A 1 125 ? 18.539 -4.031 -15.035 1.00 93.50 125 TYR A C 1
ATOM 987 O O . TYR A 1 125 ? 18.998 -4.736 -14.137 1.00 93.50 125 TYR A O 1
ATOM 995 N N . ARG A 1 126 ? 19.220 -3.017 -15.577 1.00 93.25 126 ARG A N 1
ATOM 996 C CA . ARG A 1 126 ? 20.588 -2.663 -15.165 1.00 93.25 126 ARG A CA 1
ATOM 997 C C . ARG A 1 126 ? 20.651 -2.188 -13.718 1.00 93.25 126 ARG A C 1
ATOM 999 O O . ARG A 1 126 ? 21.571 -2.553 -12.993 1.00 93.25 126 ARG A O 1
ATOM 1006 N N . ASP A 1 127 ? 19.676 -1.390 -13.300 1.00 91.69 127 ASP A N 1
ATOM 1007 C CA . ASP A 1 127 ? 19.605 -0.808 -11.963 1.00 91.69 127 ASP A CA 1
ATOM 1008 C C . ASP A 1 127 ? 18.154 -0.496 -11.550 1.00 91.69 127 ASP A C 1
ATOM 1010 O O . ASP A 1 127 ? 17.192 -0.751 -12.286 1.00 91.69 127 ASP A O 1
ATOM 1014 N N . ALA A 1 128 ? 17.981 0.045 -10.339 1.00 92.38 128 ALA A N 1
ATOM 1015 C CA . ALA A 1 128 ? 16.661 0.403 -9.834 1.00 92.38 128 ALA A CA 1
ATOM 1016 C C . ALA A 1 128 ? 16.023 1.562 -10.613 1.00 92.38 128 ALA A C 1
ATOM 1018 O O . ALA A 1 128 ? 14.795 1.654 -10.659 1.00 92.38 128 ALA A O 1
ATOM 1019 N N . ARG A 1 129 ? 16.828 2.451 -11.209 1.00 95.38 129 ARG A N 1
ATOM 1020 C CA . ARG A 1 129 ? 16.334 3.605 -11.964 1.00 95.38 129 ARG A CA 1
ATOM 1021 C C . ARG A 1 129 ? 15.681 3.147 -13.258 1.00 95.38 129 ARG A C 1
ATOM 1023 O O . ARG A 1 129 ? 14.563 3.566 -13.532 1.00 95.38 129 ARG A O 1
ATOM 1030 N N . GLU A 1 130 ? 16.315 2.229 -13.982 1.00 96.25 130 GLU A N 1
ATOM 1031 C CA . GLU A 1 130 ? 15.736 1.621 -15.179 1.00 96.25 130 GLU A CA 1
ATOM 1032 C C . GLU A 1 130 ? 14.420 0.900 -14.860 1.00 96.25 130 GLU A C 1
ATOM 1034 O O . GLU A 1 130 ? 13.439 1.052 -15.586 1.00 96.25 130 GLU A O 1
ATOM 1039 N N . TYR A 1 131 ? 14.358 0.162 -13.746 1.00 95.88 131 TYR A N 1
ATOM 1040 C CA . TYR A 1 131 ? 13.113 -0.478 -13.317 1.00 95.88 131 TYR A CA 1
ATOM 1041 C C . TYR A 1 131 ? 12.005 0.538 -13.007 1.00 95.88 131 TYR A C 1
ATOM 1043 O O . TYR A 1 131 ? 10.840 0.324 -13.349 1.00 95.88 131 TYR A O 1
ATOM 1051 N N . VAL A 1 132 ? 12.349 1.655 -12.363 1.00 96.75 132 VAL A N 1
ATOM 1052 C CA . VAL A 1 132 ? 11.379 2.712 -12.064 1.00 96.75 132 VAL A CA 1
ATOM 1053 C C . VAL A 1 132 ? 10.864 3.367 -13.340 1.00 96.75 132 VAL A C 1
ATOM 1055 O O . VAL A 1 132 ? 9.653 3.515 -13.475 1.00 96.75 132 VAL A O 1
ATOM 1058 N N . GLU A 1 133 ? 11.752 3.691 -14.277 1.00 97.25 133 GLU A N 1
ATOM 1059 C CA . GLU A 1 133 ? 11.421 4.279 -15.580 1.00 97.25 133 GLU A CA 1
ATOM 1060 C C . GLU A 1 133 ? 10.501 3.365 -16.401 1.00 97.25 133 GLU A C 1
ATOM 1062 O O . GLU A 1 133 ? 9.514 3.817 -16.968 1.00 97.25 133 GLU A O 1
ATOM 1067 N N . ALA A 1 134 ? 10.811 2.067 -16.446 1.00 96.81 134 ALA A N 1
ATOM 1068 C CA . ALA A 1 134 ? 10.140 1.122 -17.331 1.00 96.81 134 ALA A CA 1
ATOM 1069 C C . ALA A 1 134 ? 8.870 0.491 -16.743 1.00 96.81 134 ALA A C 1
ATOM 1071 O O . ALA A 1 134 ? 7.990 0.088 -17.500 1.00 96.81 134 ALA A O 1
ATOM 1072 N N . ALA A 1 135 ? 8.782 0.342 -15.416 1.00 95.81 135 ALA A N 1
ATOM 1073 C CA . ALA A 1 135 ? 7.702 -0.404 -14.766 1.00 95.81 135 ALA A CA 1
ATOM 1074 C C . ALA A 1 135 ? 6.932 0.420 -13.729 1.00 95.81 135 ALA A C 1
ATOM 1076 O O . ALA A 1 135 ? 5.710 0.520 -13.810 1.00 95.81 135 ALA A O 1
ATOM 1077 N N . VAL A 1 136 ? 7.627 0.999 -12.743 1.00 96.31 136 VAL A N 1
ATOM 1078 C CA . VAL A 1 136 ? 6.967 1.641 -11.588 1.00 96.31 136 VAL A CA 1
ATOM 1079 C C . VAL A 1 136 ? 6.244 2.917 -11.992 1.00 96.31 136 VAL A C 1
ATOM 1081 O O . VAL A 1 136 ? 5.083 3.105 -11.633 1.00 96.31 136 VAL A O 1
ATOM 1084 N N . TRP A 1 137 ? 6.935 3.806 -12.701 1.00 97.31 137 TRP A N 1
ATOM 1085 C CA . TRP A 1 137 ? 6.411 5.124 -13.022 1.00 97.31 137 TRP A CA 1
ATOM 1086 C C . TRP A 1 137 ? 5.272 5.066 -14.043 1.00 97.31 137 TRP A C 1
ATOM 1088 O O . TRP A 1 137 ? 4.214 5.610 -13.732 1.00 97.31 137 TRP A O 1
ATOM 1098 N N . PRO A 1 138 ? 5.376 4.304 -15.153 1.00 96.94 138 PRO A N 1
ATOM 1099 C CA . PRO A 1 138 ? 4.253 4.146 -16.075 1.00 96.94 138 PRO A CA 1
ATOM 1100 C C . PRO A 1 138 ? 3.011 3.543 -15.403 1.00 96.94 138 PRO A C 1
ATOM 1102 O O . PRO A 1 138 ? 1.892 3.992 -15.641 1.00 96.94 138 PRO A O 1
ATOM 1105 N N . ALA A 1 139 ? 3.187 2.560 -14.507 1.00 95.75 139 ALA A N 1
ATOM 1106 C CA . ALA A 1 139 ? 2.072 2.003 -13.739 1.00 95.75 139 ALA A CA 1
ATOM 1107 C C . ALA A 1 139 ? 1.442 3.042 -12.796 1.00 95.75 139 ALA A C 1
ATOM 1109 O O . ALA A 1 139 ? 0.217 3.086 -12.661 1.00 95.75 139 ALA A O 1
ATOM 1110 N N . HIS A 1 140 ? 2.265 3.885 -12.161 1.00 96.38 140 HIS A N 1
ATOM 1111 C CA . HIS A 1 140 ? 1.802 4.964 -11.294 1.00 96.38 140 HIS A CA 1
ATOM 1112 C C . HIS A 1 140 ? 1.046 6.051 -12.065 1.00 96.38 140 HIS A C 1
ATOM 1114 O O . HIS A 1 140 ? -0.036 6.431 -11.629 1.00 96.38 140 HIS A O 1
ATOM 1120 N N . GLU A 1 141 ? 1.566 6.514 -13.202 1.00 96.00 141 GLU A N 1
ATOM 1121 C CA . GLU A 1 141 ? 0.920 7.524 -14.052 1.00 96.00 141 GLU A CA 1
ATOM 1122 C C . GLU A 1 141 ? -0.411 7.018 -14.603 1.00 96.00 141 GLU A C 1
ATOM 1124 O O . GLU A 1 141 ? -1.427 7.704 -14.500 1.00 96.00 141 GLU A O 1
ATOM 1129 N N . ALA A 1 142 ? -0.441 5.775 -15.092 1.00 94.88 142 ALA A N 1
ATOM 1130 C CA . ALA A 1 142 ? -1.680 5.154 -15.537 1.00 94.88 142 ALA A CA 1
ATOM 1131 C C . ALA A 1 142 ? -2.706 5.062 -14.394 1.00 94.88 142 ALA A C 1
ATOM 1133 O O . ALA A 1 142 ? -3.897 5.252 -14.618 1.00 94.88 142 ALA A O 1
ATOM 1134 N N . TYR A 1 143 ? -2.259 4.784 -13.167 1.00 94.56 143 TYR A N 1
ATOM 1135 C CA . TYR A 1 143 ? -3.127 4.798 -11.992 1.00 94.56 143 TYR A CA 1
ATOM 1136 C C . TYR A 1 143 ? -3.632 6.197 -11.652 1.00 94.56 143 TYR A C 1
ATOM 1138 O O . TYR A 1 143 ? -4.834 6.341 -11.467 1.00 94.56 143 TYR A O 1
ATOM 1146 N N . VAL A 1 144 ? -2.763 7.215 -11.624 1.00 93.06 144 VAL A N 1
ATOM 1147 C CA . VAL A 1 144 ? -3.162 8.619 -11.425 1.00 93.06 144 VAL A CA 1
ATOM 1148 C C . VAL A 1 144 ? -4.257 8.988 -12.417 1.00 93.06 144 VAL A C 1
ATOM 1150 O O . VAL A 1 144 ? -5.324 9.394 -11.982 1.00 93.06 144 VAL A O 1
ATOM 1153 N N . SER A 1 145 ? -4.033 8.750 -13.711 1.00 92.12 145 SER A N 1
ATOM 1154 C CA . SER A 1 145 ? -5.002 9.064 -14.765 1.00 92.12 145 SER A CA 1
ATOM 1155 C C . SER A 1 145 ? -6.331 8.324 -14.598 1.00 92.12 145 SER A C 1
ATOM 1157 O O . SER A 1 145 ? -7.383 8.904 -14.849 1.00 92.12 145 SER A O 1
ATOM 1159 N N . ARG A 1 146 ? -6.314 7.059 -14.154 1.00 89.06 146 ARG A N 1
ATOM 1160 C CA . ARG A 1 146 ? -7.552 6.303 -13.921 1.00 89.06 146 ARG A CA 1
ATOM 1161 C C . ARG A 1 146 ? -8.355 6.849 -12.754 1.00 89.06 146 ARG A C 1
ATOM 1163 O O . ARG A 1 146 ? -9.572 6.862 -12.843 1.00 89.06 146 ARG A O 1
ATOM 1170 N N . VAL A 1 147 ? -7.703 7.228 -11.657 1.00 85.44 147 VAL A N 1
ATOM 1171 C CA . VAL A 1 147 ? -8.398 7.519 -10.389 1.00 85.44 147 VAL A CA 1
ATOM 1172 C C . VAL A 1 147 ? -8.518 9.008 -10.085 1.00 85.44 147 VAL A C 1
ATOM 1174 O O . VAL A 1 147 ? -9.092 9.394 -9.064 1.00 85.44 147 VAL A O 1
ATOM 1177 N N . GLU A 1 148 ? -7.995 9.849 -10.971 1.00 83.00 148 GLU A N 1
ATOM 1178 C CA . GLU A 1 148 ? -8.214 11.285 -10.954 1.00 83.00 148 GLU A CA 1
ATOM 1179 C C . GLU A 1 148 ? -9.719 11.582 -11.004 1.00 83.00 148 GLU A C 1
ATOM 1181 O O . GLU A 1 148 ? -10.457 11.063 -11.837 1.00 83.00 148 GLU A O 1
ATOM 1186 N N . GLY A 1 149 ? -10.202 12.350 -10.027 1.00 78.56 149 GLY A N 1
ATOM 1187 C CA . GLY A 1 149 ? -11.624 12.673 -9.884 1.00 78.56 149 GLY A CA 1
ATOM 1188 C C . GLY A 1 149 ? -12.519 11.560 -9.318 1.00 78.56 149 GLY A C 1
ATOM 1189 O O . GLY A 1 149 ? -13.682 11.832 -9.039 1.00 78.56 149 GLY A O 1
ATOM 1190 N N . MET A 1 150 ? -12.023 10.335 -9.085 1.00 74.44 150 MET A N 1
ATOM 1191 C CA . MET A 1 150 ? -12.862 9.229 -8.586 1.00 74.44 150 MET A CA 1
ATOM 1192 C C . MET A 1 150 ? -13.236 9.335 -7.104 1.00 74.44 150 MET A C 1
ATOM 1194 O O . MET A 1 150 ? -14.228 8.745 -6.672 1.00 74.44 150 MET A O 1
ATOM 1198 N N . SER A 1 151 ? -12.429 10.003 -6.281 1.00 72.25 151 SER A N 1
ATOM 1199 C CA . SER A 1 151 ? -12.704 10.156 -4.848 1.00 72.25 151 SER A CA 1
ATOM 1200 C C . SER A 1 151 ? -12.014 11.393 -4.290 1.00 72.25 151 SER A C 1
ATOM 1202 O O . SER A 1 151 ? -10.898 11.720 -4.698 1.00 72.25 151 SER A O 1
ATOM 1204 N N . ALA A 1 152 ? -12.653 12.045 -3.316 1.00 83.25 152 ALA A N 1
ATOM 1205 C CA . ALA A 1 152 ? -11.998 13.081 -2.531 1.00 83.25 152 ALA A CA 1
ATOM 1206 C C . ALA A 1 152 ? -10.786 12.463 -1.822 1.00 83.25 152 ALA A C 1
ATOM 1208 O O . ALA A 1 152 ? -10.908 11.505 -1.056 1.00 83.25 152 ALA A O 1
ATOM 1209 N N . CYS A 1 153 ? -9.602 12.978 -2.130 1.00 89.69 153 CYS A N 1
ATOM 1210 C CA . CYS A 1 153 ? -8.351 12.445 -1.631 1.00 89.69 153 CYS A CA 1
ATOM 1211 C C . CYS A 1 153 ? -7.476 13.584 -1.124 1.00 89.69 153 CYS A C 1
ATOM 1213 O O . CYS A 1 153 ? -7.218 14.549 -1.843 1.00 89.69 153 CYS A O 1
ATOM 1215 N N . GLU A 1 154 ? -6.989 13.455 0.107 1.00 93.00 154 GLU A N 1
ATOM 1216 C CA . GLU A 1 154 ? -5.996 14.375 0.636 1.00 93.00 154 GLU A CA 1
ATOM 1217 C C . GLU A 1 154 ? -4.615 13.986 0.103 1.00 93.00 154 GLU A C 1
ATOM 1219 O O . GLU A 1 154 ? -4.071 12.919 0.410 1.00 93.00 154 GLU A O 1
ATOM 1224 N N . ARG A 1 155 ? -4.042 14.874 -0.709 1.00 93.31 155 ARG A N 1
ATOM 1225 C CA . ARG A 1 155 ? -2.684 14.731 -1.226 1.00 93.31 155 ARG A CA 1
ATOM 1226 C C . ARG A 1 155 ? -1.675 15.209 -0.189 1.00 93.31 155 ARG A C 1
ATOM 1228 O O . ARG A 1 155 ? -1.797 16.302 0.353 1.00 93.31 155 ARG A O 1
ATOM 1235 N N . LEU A 1 156 ? -0.687 14.360 0.076 1.00 95.81 156 LEU A N 1
ATOM 1236 C CA . LEU A 1 156 ? 0.439 14.588 0.973 1.00 95.81 156 LEU A CA 1
ATOM 1237 C C . LEU A 1 156 ? 1.676 14.901 0.114 1.00 95.81 156 LEU A C 1
ATOM 1239 O O . LEU A 1 156 ? 2.234 13.967 -0.479 1.00 95.81 156 LEU A O 1
ATOM 1243 N N . PRO A 1 157 ? 2.092 16.178 0.014 1.00 93.88 157 PRO A N 1
ATOM 1244 C CA . PRO A 1 157 ? 3.110 16.637 -0.923 1.00 93.88 157 PRO A CA 1
ATOM 1245 C C . PRO A 1 157 ? 4.444 15.893 -0.848 1.00 93.88 157 PRO A C 1
ATO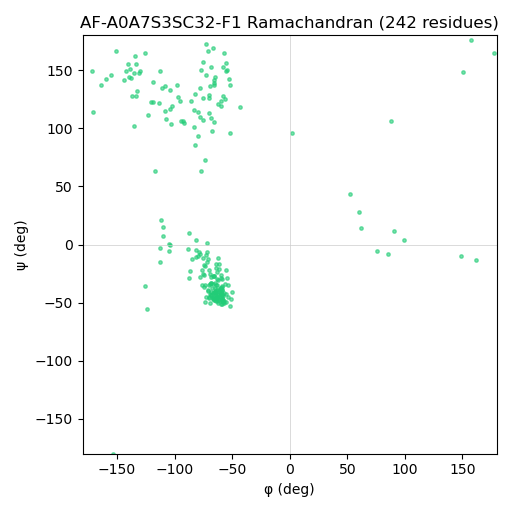M 1247 O O . PRO A 1 157 ? 4.899 15.464 0.218 1.00 93.88 157 PRO A O 1
ATOM 1250 N N . ALA A 1 158 ? 5.130 15.809 -1.989 1.00 90.50 158 ALA A N 1
ATOM 1251 C CA . ALA A 1 158 ? 6.433 15.147 -2.107 1.00 90.50 158 ALA A CA 1
ATOM 1252 C C . ALA A 1 158 ? 7.526 15.756 -1.206 1.00 90.50 158 ALA A C 1
ATOM 1254 O O . ALA A 1 158 ? 8.431 15.034 -0.793 1.00 90.50 158 ALA A O 1
ATOM 1255 N N . GLY A 1 159 ? 7.431 17.053 -0.893 1.00 89.44 159 GLY A N 1
ATOM 1256 C CA . GLY A 1 159 ? 8.379 17.764 -0.029 1.00 89.44 159 GLY A CA 1
ATOM 1257 C C . GLY A 1 159 ? 8.154 17.582 1.476 1.00 89.44 159 GLY A C 1
ATOM 1258 O O . GLY A 1 159 ? 9.017 17.971 2.255 1.00 89.44 159 GLY A O 1
ATOM 1259 N N . GLU A 1 160 ? 7.026 17.005 1.905 1.00 92.69 160 GLU A N 1
ATOM 1260 C CA . GLU A 1 160 ? 6.754 16.797 3.331 1.00 92.69 160 GLU A CA 1
ATOM 1261 C C . GLU A 1 160 ? 7.528 15.593 3.894 1.00 92.69 160 GLU A C 1
ATOM 1263 O O . GLU A 1 160 ? 7.537 14.503 3.311 1.00 92.69 160 GLU A O 1
ATOM 1268 N N . GLY A 1 161 ? 8.129 15.782 5.071 1.00 91.88 161 GLY A N 1
ATOM 1269 C CA . GLY A 1 161 ? 8.767 14.724 5.851 1.00 91.88 161 GLY A CA 1
ATOM 1270 C C . GLY A 1 161 ? 7.769 13.768 6.517 1.00 91.88 161 GLY A C 1
ATOM 1271 O O . GLY A 1 161 ? 6.557 13.987 6.512 1.00 91.88 161 GLY A O 1
ATOM 1272 N N . GLU A 1 162 ? 8.286 12.694 7.119 1.00 92.94 162 GLU A N 1
ATOM 1273 C CA . GLU A 1 162 ? 7.465 11.649 7.754 1.00 92.94 162 GLU A CA 1
ATOM 1274 C C . GLU A 1 162 ? 6.572 12.201 8.872 1.00 92.94 162 GLU A C 1
ATOM 1276 O O . GLU A 1 162 ? 5.371 11.926 8.880 1.00 92.94 162 GLU A O 1
ATOM 1281 N N . ASP A 1 163 ? 7.123 13.042 9.753 1.00 95.44 163 ASP A N 1
ATOM 1282 C CA . ASP A 1 163 ? 6.371 13.646 10.857 1.00 95.44 163 ASP A CA 1
ATOM 1283 C C . ASP A 1 163 ? 5.272 14.583 10.367 1.00 95.44 163 ASP A C 1
ATOM 1285 O O . ASP A 1 163 ? 4.152 14.528 10.869 1.00 95.44 163 ASP A O 1
ATOM 1289 N N . GLN A 1 164 ? 5.554 15.410 9.356 1.00 96.75 164 GLN A N 1
ATOM 1290 C CA . GLN A 1 164 ? 4.552 16.309 8.782 1.00 96.75 164 GLN A CA 1
ATOM 1291 C C . GLN A 1 164 ? 3.372 15.500 8.244 1.00 96.75 164 GLN A C 1
ATOM 1293 O O . GLN A 1 164 ? 2.237 15.730 8.658 1.00 96.75 164 GLN A O 1
ATOM 1298 N N . ARG A 1 165 ? 3.644 14.483 7.417 1.00 97.19 165 ARG A N 1
ATOM 1299 C CA . ARG A 1 165 ? 2.622 13.586 6.855 1.00 97.19 165 ARG A CA 1
ATOM 1300 C C . ARG A 1 165 ? 1.833 12.854 7.939 1.00 97.19 165 ARG A C 1
ATOM 1302 O O . ARG A 1 165 ? 0.617 12.717 7.815 1.00 97.19 165 ARG A O 1
ATOM 1309 N N . LEU A 1 166 ? 2.502 12.408 9.005 1.00 97.44 166 LEU A N 1
ATOM 1310 C CA . LEU A 1 166 ? 1.852 11.776 10.152 1.00 97.44 166 LEU A CA 1
ATOM 1311 C C . LEU A 1 166 ? 0.900 12.743 10.862 1.00 97.44 166 LEU A C 1
ATOM 1313 O O . LEU A 1 166 ? -0.229 12.361 11.152 1.00 97.44 166 LEU A O 1
ATOM 1317 N N . GLN A 1 167 ? 1.318 13.987 11.112 1.00 96.75 167 GLN A N 1
ATOM 1318 C CA . GLN A 1 167 ? 0.449 14.992 11.729 1.00 96.75 167 GLN A CA 1
ATOM 1319 C C . GLN A 1 167 ? -0.785 15.270 10.869 1.00 96.75 167 GLN A C 1
ATOM 1321 O O . GLN A 1 167 ? -1.889 15.334 11.398 1.00 96.75 167 GLN A O 1
ATOM 1326 N N . ARG A 1 168 ? -0.632 15.366 9.540 1.00 96.62 168 ARG A N 1
ATOM 1327 C CA . ARG A 1 168 ? -1.781 15.500 8.628 1.00 96.62 168 ARG A CA 1
ATOM 1328 C C . ARG A 1 168 ? -2.749 14.330 8.759 1.00 96.62 168 ARG A C 1
ATOM 1330 O O . ARG A 1 168 ? -3.940 14.544 8.939 1.00 96.62 168 ARG A O 1
ATOM 1337 N N . ALA A 1 169 ? -2.217 13.109 8.726 1.00 96.81 169 ALA A N 1
ATOM 1338 C CA . ALA A 1 169 ? -3.012 11.898 8.855 1.00 96.81 169 ALA A CA 1
ATOM 1339 C C . ALA A 1 169 ? -3.757 11.827 10.196 1.00 96.81 169 ALA A C 1
ATOM 1341 O O . ALA A 1 169 ? -4.901 11.390 10.226 1.00 96.81 169 ALA A O 1
ATOM 1342 N N . LEU A 1 170 ? -3.129 12.268 11.2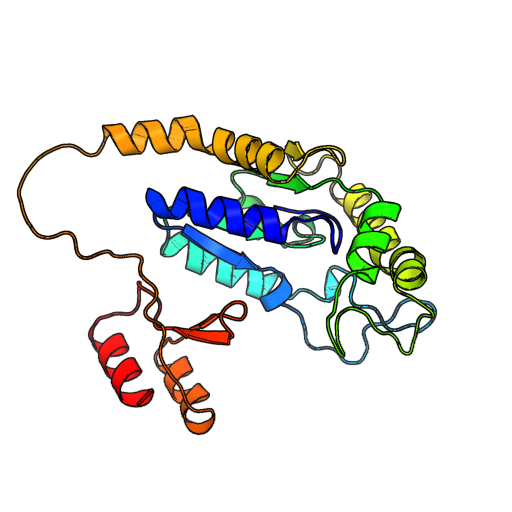91 1.00 95.62 170 LEU A N 1
ATOM 1343 C CA . LEU A 1 170 ? -3.740 12.281 12.622 1.00 95.62 170 LEU A CA 1
ATOM 1344 C C . LEU A 1 170 ? -4.881 13.290 12.744 1.00 95.62 170 LEU A C 1
ATOM 1346 O O . LEU A 1 170 ? -5.864 12.972 13.403 1.00 95.62 170 LEU A O 1
ATOM 1350 N N . ARG A 1 171 ? -4.810 14.436 12.052 1.00 95.06 171 ARG A N 1
ATOM 1351 C CA . ARG A 1 171 ? -5.887 15.442 12.078 1.00 95.06 171 ARG A CA 1
ATOM 1352 C C . ARG A 1 171 ? -7.232 14.919 11.582 1.00 95.06 171 ARG A C 1
A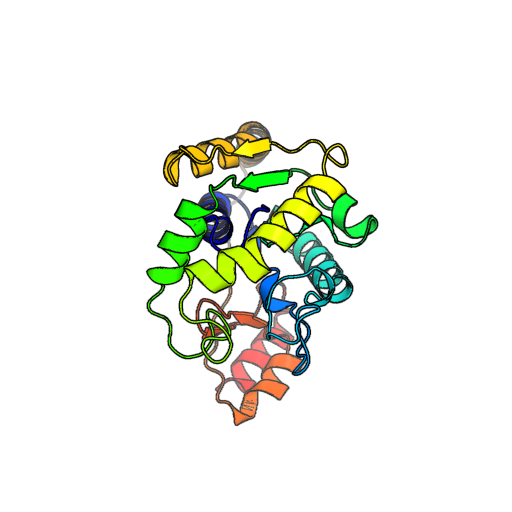TOM 1354 O O . ARG A 1 171 ? -8.270 15.407 12.014 1.00 95.06 171 ARG A O 1
ATOM 1361 N N . LEU A 1 172 ? -7.230 13.895 10.726 1.00 92.69 172 LEU A N 1
ATOM 1362 C CA . LEU A 1 172 ? -8.457 13.211 10.298 1.00 92.69 172 LEU A CA 1
ATOM 1363 C C . LEU A 1 172 ? -9.204 12.550 11.468 1.00 92.69 172 LEU A C 1
ATOM 1365 O O . LEU A 1 172 ? -10.397 12.284 11.369 1.00 92.69 172 LEU A O 1
ATOM 1369 N N . PHE A 1 173 ? -8.509 12.291 12.575 1.00 92.62 173 PHE A N 1
ATOM 1370 C CA . PHE A 1 173 ? -9.037 11.605 13.744 1.00 92.62 173 PHE A CA 1
ATOM 1371 C C . PHE A 1 173 ? -9.326 12.541 14.922 1.00 92.62 173 PHE A C 1
ATOM 1373 O O . PHE A 1 173 ? -9.885 12.063 15.904 1.00 92.62 173 PHE A O 1
ATOM 1380 N N . ASP A 1 174 ? -8.987 13.835 14.860 1.00 88.94 174 ASP A N 1
ATOM 1381 C CA . ASP A 1 174 ? -9.076 14.745 16.016 1.00 88.94 174 ASP A CA 1
ATOM 1382 C C . ASP A 1 174 ? -10.498 14.803 16.602 1.00 88.94 174 ASP A C 1
ATOM 1384 O O . ASP A 1 174 ? -10.684 14.603 17.803 1.00 88.94 174 ASP A O 1
ATOM 1388 N N . GLY A 1 175 ? -11.517 14.987 15.753 1.00 86.38 175 GLY A N 1
ATOM 1389 C CA . GLY A 1 175 ? -12.920 14.985 16.191 1.00 86.38 175 GLY A CA 1
ATOM 1390 C C . GLY A 1 175 ? -13.371 13.616 16.709 1.00 86.38 175 GLY A C 1
ATOM 1391 O O . GLY A 1 175 ? -13.905 13.496 17.809 1.00 86.38 175 GLY A O 1
ATOM 1392 N N . TRP A 1 176 ? -13.065 12.561 15.953 1.00 89.50 176 TRP A N 1
ATOM 1393 C CA . TRP A 1 176 ? -13.474 11.189 16.263 1.00 89.50 176 TRP A CA 1
ATOM 1394 C C . TRP A 1 176 ? -12.849 10.635 17.553 1.00 89.50 176 TRP A C 1
ATOM 1396 O O . TRP A 1 176 ? -13.502 9.918 18.315 1.00 89.50 176 TRP A O 1
ATOM 1406 N N . LEU A 1 177 ? -11.583 10.961 17.828 1.00 86.75 177 LEU A N 1
ATOM 1407 C CA . LEU A 1 177 ? -10.910 10.592 19.074 1.00 86.75 177 LEU A CA 1
ATOM 1408 C C . LEU A 1 177 ? -11.360 11.469 20.244 1.00 86.75 177 LEU A C 1
ATOM 1410 O O . LEU A 1 177 ? -11.464 10.956 21.360 1.00 86.75 177 LEU A O 1
ATOM 1414 N N . GLY A 1 178 ? -11.643 12.755 20.009 1.00 78.81 178 GLY A N 1
ATOM 1415 C CA . GLY A 1 178 ? -12.171 13.665 21.026 1.00 78.81 178 GLY A CA 1
ATOM 1416 C C . GLY A 1 178 ? -13.494 13.164 21.605 1.00 78.81 178 GLY A C 1
ATOM 1417 O O . GLY A 1 178 ? -13.612 12.977 22.816 1.00 78.81 178 GLY A O 1
ATOM 1418 N N . GLU A 1 179 ? -14.453 12.826 20.740 1.00 72.56 179 GLU A N 1
ATOM 1419 C CA . GLU A 1 179 ? -15.757 12.270 21.135 1.00 72.56 179 GLU A CA 1
ATOM 1420 C C . GLU A 1 179 ? -15.621 10.985 21.969 1.00 72.56 179 GLU A C 1
ATOM 1422 O O . GLU A 1 179 ? -16.293 10.805 22.986 1.00 72.56 179 GLU A O 1
ATOM 1427 N N . ARG A 1 180 ? -14.695 10.099 21.586 1.00 67.19 180 ARG A N 1
ATOM 1428 C CA . ARG A 1 180 ? -14.453 8.823 22.281 1.00 67.19 180 ARG A CA 1
ATOM 1429 C C . ARG A 1 180 ? -13.692 8.967 23.592 1.00 67.19 180 ARG A C 1
ATOM 1431 O O . ARG A 1 180 ? -13.849 8.126 24.472 1.00 67.19 180 ARG A O 1
ATOM 1438 N N . SER A 1 181 ? -12.900 10.025 23.733 1.00 61.00 181 SER A N 1
ATOM 1439 C CA . SER A 1 181 ? -12.229 10.361 24.991 1.00 61.00 181 SER A CA 1
ATOM 1440 C C . SER A 1 181 ? -13.227 10.925 26.010 1.00 61.00 181 SER A C 1
ATOM 1442 O O . SER A 1 181 ? -13.122 10.629 27.196 1.00 61.00 181 SER A O 1
ATOM 1444 N N . HIS A 1 182 ? -14.237 11.674 25.552 1.00 56.06 182 HIS A N 1
ATOM 1445 C CA . HIS A 1 182 ? -15.302 12.214 26.405 1.00 56.06 182 HIS A CA 1
ATOM 1446 C C . HIS A 1 182 ? -16.379 11.187 26.784 1.00 56.06 182 HIS A C 1
ATOM 1448 O O . HIS A 1 182 ? -16.953 11.286 27.865 1.00 56.06 182 HIS A O 1
ATOM 1454 N N . ALA A 1 183 ? -16.620 10.166 25.955 1.00 54.69 183 ALA A N 1
ATOM 1455 C CA . ALA A 1 183 ? -17.553 9.078 26.270 1.00 54.69 183 ALA A CA 1
ATOM 1456 C C . ALA A 1 183 ? -17.045 8.106 27.363 1.00 54.69 183 ALA A C 1
ATOM 1458 O O . ALA A 1 183 ? -17.785 7.217 27.785 1.00 54.69 183 ALA A O 1
ATOM 1459 N N . ALA A 1 184 ? -15.798 8.251 27.826 1.00 48.00 184 ALA A N 1
ATOM 1460 C CA . ALA A 1 184 ? -15.126 7.305 28.712 1.00 48.00 184 ALA A CA 1
ATOM 1461 C C . ALA A 1 184 ? -14.760 7.897 30.094 1.00 48.00 184 ALA A C 1
ATOM 1463 O O . ALA A 1 184 ? -13.583 7.948 30.434 1.00 48.00 184 ALA A O 1
ATOM 1464 N N . ALA A 1 185 ? -15.743 8.300 30.916 1.00 39.69 185 ALA A N 1
ATOM 1465 C CA . ALA A 1 185 ? -15.641 8.297 32.394 1.00 39.69 185 ALA A CA 1
ATOM 1466 C C . ALA A 1 185 ? -16.989 8.612 33.098 1.00 39.69 185 ALA A C 1
ATOM 1468 O O . ALA A 1 185 ? -17.714 9.477 32.610 1.00 39.69 185 ALA A O 1
ATOM 1469 N N . PRO A 1 186 ? -17.269 8.086 34.318 1.00 53.56 186 PRO A N 1
ATOM 1470 C CA . PRO A 1 186 ? -16.794 6.823 34.904 1.00 53.56 186 PRO A CA 1
ATOM 1471 C C . PRO A 1 186 ? -17.912 5.983 35.580 1.00 53.56 186 PRO A C 1
ATOM 1473 O O . PRO A 1 186 ? -18.874 6.517 36.121 1.00 53.56 186 PRO A O 1
ATOM 1476 N N . SER A 1 187 ? -17.730 4.660 35.679 1.00 37.22 187 SER A N 1
ATOM 1477 C CA . SER A 1 187 ? -18.113 3.898 36.885 1.00 37.22 187 SER A CA 1
ATOM 1478 C C . SER A 1 187 ? -17.458 2.510 36.928 1.00 37.22 187 SER A C 1
ATOM 1480 O O . SER A 1 187 ? -17.418 1.796 35.933 1.00 37.22 187 SER A O 1
ATOM 1482 N N . GLY A 1 188 ? -16.975 2.139 38.119 1.00 30.64 188 GLY A N 1
ATOM 1483 C CA . GLY A 1 188 ? -16.824 0.747 38.557 1.00 30.64 188 GLY A CA 1
ATOM 1484 C C . GLY A 1 188 ? -15.517 0.041 38.200 1.00 30.64 188 GLY A C 1
ATOM 1485 O O . GLY A 1 188 ? -15.315 -0.395 37.074 1.00 30.64 188 GLY A O 1
ATOM 1486 N N . GLY A 1 189 ? -14.652 -0.146 39.199 1.00 33.84 189 GLY A N 1
ATOM 1487 C CA . GLY A 1 189 ? -13.436 -0.946 39.091 1.00 33.84 189 GLY A CA 1
ATOM 1488 C C . GLY A 1 189 ? -13.701 -2.397 38.677 1.00 33.84 189 GLY A C 1
ATOM 1489 O O . GLY A 1 189 ? -14.466 -3.121 39.305 1.00 33.84 189 GLY A O 1
ATOM 1490 N N . GLY A 1 190 ? -12.994 -2.823 37.637 1.00 29.36 190 GLY A N 1
ATOM 1491 C CA . GLY A 1 190 ? -12.873 -4.205 37.195 1.00 29.36 190 GLY A CA 1
ATOM 1492 C C . GLY A 1 190 ? -11.795 -4.244 36.122 1.00 29.36 190 GLY A C 1
ATOM 1493 O O . GLY A 1 190 ? -11.940 -3.598 35.090 1.00 29.36 190 GLY A O 1
ATOM 1494 N N . GLY A 1 191 ? -10.673 -4.911 36.404 1.00 33.38 191 GLY A N 1
ATOM 1495 C CA . GLY A 1 191 ? -9.455 -4.875 35.592 1.00 33.38 191 GLY A CA 1
ATOM 1496 C C . GLY A 1 191 ? -9.712 -4.976 34.086 1.00 33.38 191 GLY A C 1
ATOM 1497 O O . GLY A 1 191 ? -10.209 -5.985 33.586 1.00 33.38 191 GLY A O 1
ATOM 1498 N N . VAL A 1 192 ? -9.326 -3.926 33.360 1.00 34.78 192 VAL A N 1
ATOM 1499 C CA . VAL A 1 192 ? -9.379 -3.874 31.900 1.00 34.78 192 VAL A CA 1
ATOM 1500 C C . VAL A 1 192 ? -8.352 -4.865 31.351 1.00 34.78 192 VAL A C 1
ATOM 1502 O O . VAL A 1 192 ? -7.160 -4.575 31.259 1.00 34.78 192 VAL A O 1
ATOM 1505 N N . ARG A 1 193 ? -8.798 -6.071 30.984 1.00 38.78 193 AR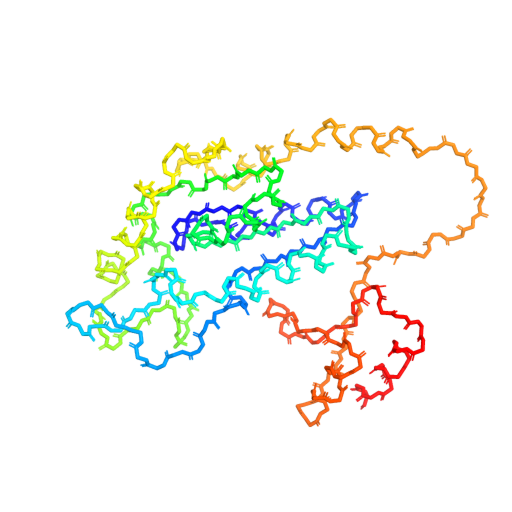G A N 1
ATOM 1506 C CA . ARG A 1 193 ? -8.009 -6.961 30.126 1.00 38.78 193 ARG A CA 1
ATOM 1507 C C . ARG A 1 193 ? -7.975 -6.351 28.729 1.00 38.78 193 ARG A C 1
ATOM 1509 O O . ARG A 1 193 ? -9.004 -6.273 28.063 1.00 38.78 193 ARG A O 1
ATOM 1516 N N . ALA A 1 194 ? -6.787 -5.930 28.305 1.00 38.41 194 ALA A N 1
ATOM 1517 C CA . ALA A 1 194 ? -6.504 -5.376 26.987 1.00 38.41 194 ALA A CA 1
ATOM 1518 C C . ALA A 1 194 ? -7.010 -6.294 25.853 1.00 38.41 194 ALA A C 1
ATOM 1520 O O . ALA A 1 194 ? -6.330 -7.235 25.440 1.00 38.41 194 ALA A O 1
ATOM 1521 N N . ARG A 1 195 ? -8.208 -6.020 25.320 1.00 44.31 195 ARG A N 1
ATOM 1522 C CA . ARG A 1 195 ? -8.674 -6.577 24.043 1.00 44.31 195 ARG A CA 1
ATOM 1523 C C . ARG A 1 195 ? -8.033 -5.768 22.918 1.00 44.31 195 ARG A C 1
ATOM 1525 O O . ARG A 1 195 ? -8.523 -4.709 22.552 1.00 44.31 195 ARG A O 1
ATOM 1532 N N . GLY A 1 196 ? -6.897 -6.253 22.429 1.00 49.62 196 GLY A N 1
ATOM 1533 C CA . GLY A 1 196 ? -6.151 -5.629 21.328 1.00 49.62 196 GLY A CA 1
ATOM 1534 C C . GLY A 1 196 ? -4.696 -6.086 21.216 1.00 49.62 196 GLY A C 1
ATOM 1535 O O . GLY A 1 196 ? -4.059 -5.873 20.190 1.00 49.62 196 GLY A O 1
ATOM 1536 N N . ALA A 1 197 ? -4.158 -6.763 22.235 1.00 59.41 197 ALA A N 1
ATOM 1537 C CA . ALA A 1 197 ? -2.818 -7.330 22.155 1.00 59.41 197 ALA A CA 1
ATOM 1538 C C . ALA A 1 197 ? -2.833 -8.631 21.332 1.00 59.41 197 ALA A C 1
ATOM 1540 O O . ALA A 1 197 ? -3.349 -9.660 21.774 1.00 59.41 197 ALA A O 1
ATOM 1541 N N . ARG A 1 198 ? -2.247 -8.590 20.130 1.00 76.50 198 ARG A N 1
ATOM 1542 C CA . ARG A 1 198 ? -1.889 -9.793 19.365 1.00 76.50 198 ARG A CA 1
ATOM 1543 C C . ARG A 1 198 ? -0.905 -10.612 20.200 1.00 76.50 198 ARG A C 1
ATOM 1545 O O . ARG A 1 198 ? 0.145 -10.104 20.592 1.00 76.50 198 ARG A O 1
ATOM 1552 N N . GLN A 1 199 ? -1.226 -11.873 20.471 1.00 85.19 199 GLN A N 1
ATOM 1553 C CA . GLN A 1 199 ? -0.312 -12.760 21.187 1.00 85.19 199 GLN A CA 1
ATOM 1554 C C . GLN A 1 199 ? 0.531 -13.509 20.161 1.00 85.19 199 GLN A C 1
ATOM 1556 O O . GLN A 1 199 ? 0.030 -14.414 19.497 1.00 85.19 199 GLN A O 1
ATOM 1561 N N . TYR A 1 200 ? 1.797 -13.123 20.009 1.00 86.00 200 TYR A N 1
ATOM 1562 C CA . TYR A 1 200 ? 2.715 -13.851 19.137 1.00 86.00 200 TYR A CA 1
ATOM 1563 C C . TYR A 1 200 ? 2.969 -15.254 19.679 1.00 86.00 200 TYR A C 1
ATOM 1565 O O . TYR A 1 200 ? 3.175 -15.443 20.878 1.00 86.00 200 TYR A O 1
ATOM 1573 N N . ILE A 1 201 ? 2.967 -16.222 18.772 1.00 87.75 201 ILE A N 1
ATOM 1574 C CA . ILE A 1 201 ? 3.207 -17.631 19.056 1.00 87.75 201 ILE A CA 1
ATOM 1575 C C . ILE A 1 201 ? 4.449 -18.079 18.290 1.00 87.75 201 ILE A C 1
ATOM 1577 O O . ILE A 1 201 ? 4.681 -17.682 17.144 1.00 87.75 201 ILE A O 1
ATOM 1581 N N . GLU A 1 202 ? 5.273 -18.896 18.931 1.00 82.31 202 GLU A N 1
ATOM 1582 C CA . GLU A 1 202 ? 6.269 -19.680 18.211 1.00 82.31 202 GLU A CA 1
ATOM 1583 C C . GLU A 1 202 ? 5.532 -20.824 17.537 1.00 82.31 202 GLU A C 1
ATOM 1585 O O . GLU A 1 202 ? 4.755 -21.506 18.183 1.00 82.31 202 GLU A O 1
ATOM 1590 N N . CYS A 1 203 ? 5.695 -20.987 16.228 1.00 83.19 203 CYS A N 1
ATOM 1591 C CA . CYS A 1 203 ? 5.039 -22.060 15.493 1.00 83.19 203 CYS A CA 1
ATOM 1592 C C . CYS A 1 203 ? 6.075 -22.691 14.560 1.00 83.19 203 CYS A C 1
ATOM 1594 O O . CYS A 1 203 ? 6.412 -22.098 13.525 1.00 83.19 203 CYS A O 1
ATOM 1596 N N . PRO A 1 204 ? 6.629 -23.863 14.926 1.00 83.00 204 PRO A N 1
ATOM 1597 C CA . PRO A 1 204 ? 7.535 -24.605 14.063 1.00 83.00 204 PRO A CA 1
ATOM 1598 C C . PRO A 1 204 ? 6.891 -24.888 12.703 1.00 83.00 204 PRO A C 1
ATOM 1600 O O . PRO A 1 204 ? 5.684 -25.103 12.608 1.00 83.00 204 PRO A O 1
ATOM 1603 N N . TYR A 1 205 ? 7.696 -24.965 11.639 1.00 74.62 205 TYR A N 1
ATOM 1604 C CA . TYR A 1 205 ? 7.185 -25.119 10.267 1.00 74.62 205 TYR A CA 1
ATOM 1605 C C . TYR A 1 205 ? 6.228 -26.313 10.093 1.00 74.62 205 TYR A C 1
ATOM 1607 O O . TYR A 1 205 ? 5.252 -26.215 9.351 1.00 74.62 205 TYR A O 1
ATOM 1615 N N . LYS A 1 206 ? 6.467 -27.412 10.822 1.00 80.75 206 LYS A N 1
ATOM 1616 C CA . LYS A 1 206 ? 5.612 -28.611 10.847 1.00 80.75 206 LYS A CA 1
ATOM 1617 C C . LYS A 1 206 ? 4.193 -28.369 11.390 1.00 80.75 206 LYS A C 1
ATOM 1619 O O . LYS A 1 206 ? 3.287 -29.110 11.034 1.00 80.75 206 LYS A O 1
ATOM 1624 N N . HIS A 1 207 ? 3.982 -27.330 12.199 1.00 79.31 207 HIS A N 1
ATOM 1625 C CA . HIS A 1 207 ? 2.705 -27.031 12.860 1.00 79.31 207 HIS A CA 1
ATOM 1626 C C . HIS A 1 207 ? 1.946 -25.853 12.225 1.00 79.31 207 HIS A C 1
ATOM 1628 O O . HIS A 1 207 ? 0.840 -25.534 12.656 1.00 79.31 207 HIS A O 1
ATOM 1634 N N . LYS A 1 208 ? 2.486 -25.237 11.162 1.00 79.62 208 LYS A N 1
ATOM 1635 C CA . LYS A 1 208 ? 1.903 -24.037 10.534 1.00 79.62 208 LYS A CA 1
ATOM 1636 C C . LYS A 1 208 ? 0.468 -24.233 10.028 1.00 79.62 208 LYS A C 1
ATOM 1638 O O . LYS A 1 208 ? -0.354 -23.336 10.168 1.00 79.62 208 LYS A O 1
ATOM 1643 N N . GLU A 1 209 ? 0.158 -25.394 9.447 1.00 81.00 209 GLU A N 1
ATOM 1644 C CA . GLU A 1 209 ? -1.172 -25.650 8.876 1.00 81.00 209 GLU A CA 1
ATOM 1645 C C . GLU A 1 209 ? -2.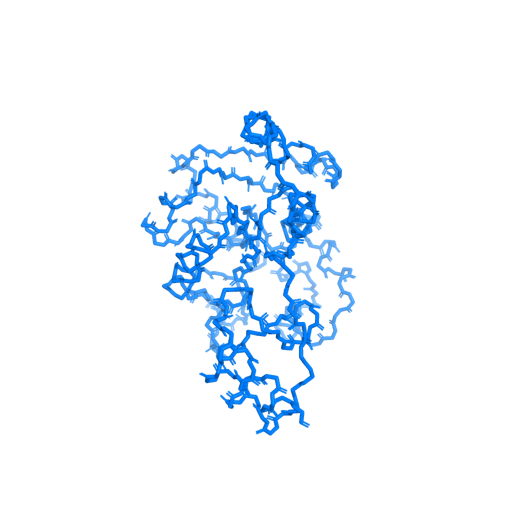203 -25.884 9.989 1.00 81.00 209 GLU A C 1
ATOM 1647 O O . GLU A 1 209 ? -3.319 -25.381 9.901 1.00 81.00 209 GLU A O 1
ATOM 1652 N N . ALA A 1 210 ? -1.800 -26.546 11.079 1.00 80.44 210 ALA A N 1
ATOM 1653 C CA . ALA A 1 210 ? -2.630 -26.720 12.270 1.00 80.44 210 ALA A CA 1
ATOM 1654 C C . ALA A 1 210 ? -2.885 -25.380 12.978 1.00 80.44 210 ALA A C 1
ATOM 1656 O O . ALA A 1 210 ? -4.028 -25.051 13.283 1.00 80.44 210 ALA A O 1
ATOM 1657 N N . ALA A 1 211 ? -1.846 -24.560 13.166 1.00 83.56 211 ALA A N 1
ATOM 1658 C CA . ALA A 1 211 ? -1.984 -23.228 13.749 1.00 83.56 211 ALA A CA 1
ATOM 1659 C C . ALA A 1 211 ? -2.916 -22.338 12.910 1.00 83.56 211 ALA A C 1
ATOM 1661 O O . ALA A 1 211 ? -3.795 -21.667 13.447 1.00 83.56 211 ALA A O 1
ATOM 1662 N N . LYS A 1 212 ? -2.778 -22.376 11.582 1.00 83.62 212 LYS A N 1
ATOM 1663 C CA . LYS A 1 212 ? -3.660 -21.653 10.662 1.00 83.62 212 LYS A CA 1
ATOM 1664 C C . LYS A 1 212 ? -5.109 -22.151 10.730 1.00 83.62 212 LYS A C 1
ATOM 1666 O O . LYS A 1 212 ? -6.019 -21.327 10.734 1.00 83.62 212 LYS A O 1
ATOM 1671 N N . ALA A 1 213 ? -5.329 -23.464 10.821 1.00 83.94 213 ALA A N 1
ATOM 1672 C CA . ALA A 1 213 ? -6.663 -24.048 10.996 1.00 83.94 213 ALA A CA 1
ATOM 1673 C C . ALA A 1 213 ? -7.322 -23.625 12.322 1.00 83.94 213 ALA A C 1
ATOM 1675 O O . ALA A 1 213 ? -8.538 -23.479 12.391 1.00 83.94 213 ALA A O 1
ATOM 1676 N N . LEU A 1 214 ? -6.511 -23.365 13.351 1.00 87.06 214 LEU A N 1
ATOM 1677 C CA . LEU A 1 214 ? -6.939 -22.869 14.661 1.00 87.06 214 LEU A CA 1
ATOM 1678 C C . LEU A 1 214 ? -7.025 -21.333 14.738 1.00 87.06 214 LEU A C 1
ATOM 1680 O O . LEU A 1 214 ? -7.199 -20.780 15.821 1.00 87.06 214 LEU A O 1
ATOM 1684 N N . GLY A 1 215 ? -6.915 -20.635 13.603 1.00 84.75 215 GLY A N 1
ATOM 1685 C CA . GLY A 1 215 ? -7.117 -19.188 13.514 1.00 84.75 215 GLY A CA 1
ATOM 1686 C C . GLY A 1 215 ? -5.864 -18.335 13.724 1.00 84.75 215 GLY A C 1
ATOM 1687 O O . GLY A 1 215 ? -5.983 -17.116 13.847 1.00 84.75 215 GLY A O 1
ATOM 1688 N N . ALA A 1 216 ? -4.661 -18.919 13.741 1.00 87.12 216 ALA A N 1
ATOM 1689 C CA . ALA A 1 216 ? -3.429 -18.134 13.752 1.00 87.12 216 ALA A CA 1
ATOM 1690 C C . ALA A 1 216 ? -3.245 -17.352 12.452 1.00 87.12 216 ALA A C 1
ATOM 1692 O O . ALA A 1 216 ? -3.466 -17.858 11.348 1.00 87.12 216 ALA A O 1
ATOM 1693 N N . ARG A 1 217 ? -2.741 -16.127 12.584 1.00 86.00 217 ARG A N 1
ATOM 1694 C CA . ARG A 1 217 ? -2.406 -15.247 11.465 1.00 86.00 217 ARG A CA 1
ATOM 1695 C C . ARG A 1 217 ? -0.890 -15.053 11.404 1.00 86.00 217 ARG A C 1
ATOM 1697 O O . ARG A 1 217 ? -0.199 -15.125 12.418 1.00 86.00 217 ARG A O 1
ATOM 1704 N N . TRP A 1 218 ? -0.358 -14.849 10.202 1.00 84.50 218 TRP A N 1
ATOM 1705 C CA . TRP A 1 218 ? 1.065 -14.575 9.993 1.00 84.50 218 TRP A CA 1
ATOM 1706 C C . TRP A 1 218 ? 1.296 -13.069 9.913 1.00 84.50 218 TRP A C 1
ATOM 1708 O O . TRP A 1 218 ? 0.708 -12.400 9.064 1.00 84.50 218 TRP A O 1
ATOM 1718 N N . ASP A 1 219 ? 2.168 -12.543 10.768 1.00 77.12 219 ASP A N 1
ATOM 1719 C CA . ASP A 1 219 ? 2.664 -11.174 10.672 1.00 77.12 219 ASP A CA 1
ATOM 1720 C C . ASP A 1 219 ? 3.961 -11.177 9.854 1.00 77.12 219 ASP A C 1
ATOM 1722 O O . ASP A 1 219 ? 5.013 -11.627 10.317 1.00 77.12 219 ASP A O 1
ATOM 1726 N N . ALA A 1 220 ? 3.890 -10.693 8.612 1.00 67.75 220 ALA A N 1
ATOM 1727 C CA . ALA A 1 220 ? 5.044 -10.640 7.719 1.00 67.75 220 ALA A CA 1
ATOM 1728 C C . ALA A 1 220 ? 6.106 -9.617 8.162 1.00 67.75 220 ALA A C 1
ATOM 1730 O O . ALA A 1 220 ? 7.284 -9.805 7.852 1.00 67.75 220 ALA A O 1
ATOM 1731 N N . GLY A 1 221 ? 5.712 -8.575 8.903 1.00 63.06 221 GLY A N 1
ATOM 1732 C CA . GLY A 1 221 ? 6.620 -7.559 9.431 1.00 63.06 221 GLY A CA 1
ATOM 1733 C C . GLY A 1 221 ? 7.464 -8.098 10.583 1.00 63.06 221 GLY A C 1
ATOM 1734 O O . GLY A 1 221 ? 8.680 -7.921 10.590 1.00 63.06 221 GLY A O 1
ATOM 1735 N N . GLN A 1 222 ? 6.835 -8.821 11.513 1.00 72.75 222 GLN A N 1
ATOM 1736 C CA . GLN A 1 222 ? 7.523 -9.478 12.631 1.00 72.75 222 GLN A CA 1
ATOM 1737 C C . GLN A 1 222 ? 8.095 -10.852 12.270 1.00 72.75 222 GLN A C 1
ATOM 1739 O O . GLN A 1 222 ? 8.879 -11.407 13.036 1.00 72.75 222 GLN A O 1
ATOM 1744 N N . LYS A 1 223 ? 7.710 -11.410 11.115 1.00 77.62 223 LYS A N 1
ATOM 1745 C CA . LYS A 1 223 ? 8.014 -12.784 10.686 1.00 77.62 223 LYS A CA 1
ATOM 1746 C C . LYS A 1 223 ? 7.632 -13.816 11.751 1.00 77.62 223 LYS A C 1
ATOM 1748 O O . LYS A 1 223 ? 8.398 -14.736 12.045 1.00 77.62 223 LYS A O 1
ATOM 1753 N N . ARG A 1 224 ? 6.454 -13.644 12.351 1.00 82.50 224 ARG A N 1
ATOM 1754 C CA . ARG A 1 224 ? 5.946 -14.496 13.433 1.00 82.50 224 ARG A CA 1
ATOM 1755 C C . ARG A 1 224 ? 4.468 -14.790 13.243 1.00 82.50 224 ARG A C 1
ATOM 1757 O O . ARG A 1 224 ? 3.718 -13.982 12.700 1.00 82.50 224 ARG A O 1
ATOM 1764 N N . TRP A 1 225 ? 4.051 -15.949 13.733 1.00 87.31 225 TRP A N 1
ATOM 1765 C CA . TRP A 1 225 ? 2.639 -16.272 13.877 1.00 87.31 225 TRP A CA 1
ATOM 1766 C C . TRP A 1 225 ? 2.071 -15.557 15.102 1.00 87.31 225 TRP A C 1
ATOM 1768 O O . TRP A 1 225 ? 2.788 -15.313 16.074 1.00 87.31 225 TRP A O 1
ATOM 1778 N N . TYR A 1 226 ? 0.785 -15.225 15.074 1.00 86.44 226 TYR A N 1
ATOM 1779 C CA . TYR A 1 226 ? 0.083 -14.668 16.223 1.00 86.44 226 TYR A CA 1
ATOM 1780 C C . TYR A 1 226 ? -1.348 -15.190 16.324 1.00 86.44 226 TYR A C 1
ATOM 1782 O O . TYR A 1 226 ? -2.000 -15.482 15.320 1.00 86.44 226 TYR A O 1
ATOM 1790 N N . ALA A 1 227 ? -1.834 -15.284 17.558 1.00 88.75 227 ALA A N 1
ATOM 1791 C CA . ALA A 1 227 ? -3.238 -15.486 17.866 1.00 88.75 227 ALA A CA 1
ATOM 1792 C C . ALA A 1 227 ? -3.948 -14.119 17.820 1.00 88.75 227 ALA A C 1
ATOM 1794 O O . ALA A 1 227 ? -3.603 -13.237 18.625 1.00 88.75 227 ALA A O 1
ATOM 1795 N N . PRO A 1 228 ? -4.901 -13.905 16.895 1.00 83.31 228 PRO A N 1
ATOM 1796 C CA . PRO A 1 228 ? -5.604 -12.634 16.775 1.00 83.31 228 PRO A CA 1
ATOM 1797 C C . PRO A 1 228 ? -6.508 -12.417 17.998 1.00 83.31 228 PRO A C 1
ATOM 1799 O O . PRO A 1 228 ? -6.856 -13.366 18.697 1.00 83.31 228 PRO A O 1
ATOM 1802 N N . SER A 1 229 ? -6.793 -11.166 18.360 1.00 78.50 229 SER A N 1
ATOM 1803 C CA . SER A 1 229 ? -7.440 -10.817 19.641 1.00 78.50 229 SER A CA 1
ATOM 1804 C C . SER A 1 229 ? -8.914 -11.226 19.739 1.00 78.50 229 SER A C 1
ATOM 1806 O O . SER A 1 229 ? -9.431 -11.372 20.843 1.00 78.50 229 SER A O 1
ATOM 1808 N N . ASP A 1 230 ? -9.561 -11.416 18.596 1.00 76.56 230 ASP A N 1
ATOM 1809 C CA . ASP A 1 230 ? -10.931 -11.898 18.401 1.00 76.56 230 ASP A CA 1
ATOM 1810 C C . ASP A 1 230 ? -11.062 -13.426 18.520 1.00 76.56 230 ASP A C 1
ATOM 1812 O O . ASP A 1 230 ? -12.173 -13.943 18.617 1.00 76.56 230 ASP A O 1
ATOM 1816 N N . LEU A 1 231 ? -9.940 -14.155 18.572 1.00 82.06 231 LEU A N 1
ATOM 1817 C CA . 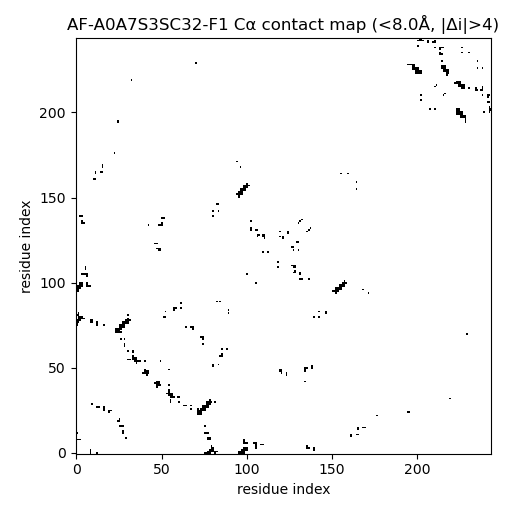LEU A 1 231 ? -9.950 -15.604 18.723 1.00 82.06 231 LEU A CA 1
ATOM 1818 C C . LEU A 1 231 ? -10.586 -16.005 20.061 1.00 82.06 231 LEU A C 1
ATOM 1820 O O . LEU A 1 231 ? -10.094 -15.618 21.132 1.00 82.06 231 LEU A O 1
ATOM 1824 N N . GLY A 1 232 ? -11.660 -16.798 19.986 1.00 81.69 232 GLY A N 1
ATOM 1825 C CA . GLY A 1 232 ? -12.409 -17.265 21.150 1.00 81.69 232 GLY A CA 1
ATOM 1826 C C . GLY A 1 232 ? -11.524 -18.044 22.138 1.00 81.69 232 GLY A C 1
ATOM 1827 O O . GLY A 1 232 ? -10.540 -18.657 21.718 1.00 81.69 232 GLY A O 1
ATOM 1828 N N . PRO A 1 233 ? -11.849 -18.064 23.448 1.00 82.19 233 PRO A N 1
ATOM 1829 C CA . PRO A 1 233 ? -10.979 -18.646 24.476 1.00 82.19 233 PRO A CA 1
ATOM 1830 C C . PRO A 1 233 ? -10.547 -20.092 24.188 1.00 82.19 233 PRO A C 1
ATOM 1832 O O . PRO A 1 233 ? -9.360 -20.393 24.270 1.00 82.19 233 PRO A O 1
ATOM 1835 N N . ALA A 1 234 ? -11.481 -20.950 23.763 1.00 83.88 234 ALA A N 1
ATOM 1836 C CA . ALA A 1 234 ? -11.206 -22.356 23.456 1.00 83.88 234 ALA A CA 1
ATOM 1837 C C . ALA A 1 234 ? -10.288 -22.532 22.231 1.00 83.88 234 ALA A C 1
ATOM 1839 O O . ALA A 1 234 ? -9.354 -23.329 22.254 1.00 83.88 234 ALA A O 1
ATOM 1840 N N . GLN A 1 235 ? -10.511 -21.753 21.167 1.00 83.00 235 GLN A N 1
ATOM 1841 C CA . GLN A 1 235 ? -9.649 -21.778 19.980 1.00 83.00 235 GLN A CA 1
ATOM 1842 C C . GLN A 1 235 ? -8.255 -21.236 20.292 1.00 83.00 235 GLN A C 1
ATOM 1844 O O . GLN A 1 235 ? -7.265 -21.767 19.801 1.00 83.00 235 GLN A O 1
ATOM 1849 N N . ARG A 1 236 ? -8.164 -20.207 21.142 1.00 87.50 236 ARG A N 1
ATOM 1850 C CA . ARG A 1 236 ? -6.887 -19.663 21.607 1.00 87.50 236 ARG A CA 1
ATOM 1851 C C . ARG A 1 236 ? -6.101 -20.688 22.408 1.00 87.50 236 ARG A C 1
ATOM 1853 O O . ARG A 1 236 ? -4.906 -20.830 22.180 1.00 87.50 236 ARG A O 1
ATOM 1860 N N . GLU A 1 237 ? -6.749 -21.388 23.326 1.00 88.12 237 GLU A N 1
ATOM 1861 C CA . GLU A 1 237 ? -6.107 -22.442 24.106 1.00 88.12 237 GLU A CA 1
ATOM 1862 C C . GLU A 1 237 ? -5.604 -23.573 23.202 1.00 88.12 237 GLU A C 1
ATOM 1864 O O . GLU A 1 237 ? -4.426 -23.926 23.264 1.00 88.12 237 GLU A O 1
ATOM 1869 N N . ALA A 1 238 ? -6.447 -24.050 22.280 1.00 87.81 238 ALA A N 1
ATOM 1870 C CA . ALA A 1 238 ? -6.064 -25.055 21.293 1.00 87.81 238 ALA A CA 1
ATOM 1871 C C . ALA A 1 238 ? -4.892 -24.585 20.417 1.00 87.81 238 ALA A C 1
ATOM 1873 O O . ALA A 1 238 ? -3.954 -25.342 20.170 1.00 87.81 238 ALA A O 1
ATOM 1874 N N . LEU A 1 239 ? -4.910 -23.323 19.981 1.00 89.31 239 LEU A N 1
ATOM 1875 C CA . LEU A 1 239 ? -3.841 -22.741 19.182 1.00 89.31 239 LEU A CA 1
ATOM 1876 C C . LEU A 1 239 ? -2.520 -22.676 19.956 1.00 89.31 239 LEU A C 1
ATOM 1878 O O . LEU A 1 239 ? -1.479 -23.056 19.427 1.00 89.31 239 LEU A O 1
ATOM 1882 N N . LEU A 1 240 ? -2.550 -22.209 21.205 1.00 85.81 240 LEU A N 1
ATOM 1883 C CA . LEU A 1 240 ? -1.359 -22.128 22.053 1.00 85.81 240 LEU A CA 1
ATOM 1884 C C . LEU A 1 240 ? -0.798 -23.515 22.385 1.00 85.81 240 LEU A C 1
ATOM 1886 O O . LEU A 1 240 ? 0.418 -23.660 22.486 1.00 85.81 240 LEU A O 1
ATOM 1890 N N . ALA A 1 241 ? -1.660 -24.524 22.522 1.00 85.88 241 ALA A N 1
ATOM 1891 C CA . ALA A 1 241 ? -1.250 -25.910 22.707 1.00 85.88 241 ALA A CA 1
ATOM 1892 C C . ALA A 1 241 ? -0.616 -26.501 21.438 1.00 85.88 241 ALA A C 1
ATOM 1894 O O . ALA A 1 241 ? 0.414 -27.156 21.531 1.00 85.88 241 ALA A O 1
ATOM 1895 N N . ALA A 1 242 ? -1.186 -26.235 20.258 1.00 81.94 242 ALA A N 1
ATOM 1896 C CA . ALA A 1 242 ? -0.686 -26.745 18.977 1.00 81.94 242 ALA A CA 1
ATOM 1897 C C . ALA A 1 242 ? 0.598 -26.054 18.480 1.00 81.94 242 ALA A C 1
ATOM 1899 O O . ALA A 1 242 ? 1.263 -26.557 17.573 1.00 81.94 242 ALA A O 1
ATOM 1900 N N . ALA A 1 243 ? 0.901 -24.869 19.012 1.00 74.69 243 ALA A N 1
ATOM 1901 C CA . ALA A 1 243 ? 2.062 -24.073 18.635 1.00 74.69 243 ALA A CA 1
ATOM 1902 C C . ALA A 1 243 ? 3.338 -24.442 19.426 1.00 74.69 243 ALA A C 1
ATOM 1904 O O . ALA A 1 243 ? 4.437 -24.200 18.928 1.00 74.69 243 ALA A O 1
ATOM 1905 N N . ARG A 1 244 ? 3.191 -25.047 20.616 1.00 67.06 244 ARG A N 1
ATOM 1906 C CA . ARG A 1 244 ? 4.292 -25.601 21.429 1.00 67.06 244 ARG A CA 1
ATOM 1907 C C . ARG A 1 244 ? 4.821 -26.906 20.835 1.00 67.06 244 ARG A C 1
ATOM 1909 O O . ARG A 1 244 ? 6.057 -27.092 20.871 1.00 67.06 244 ARG A O 1
#

InterPro domains:
  IPR027417 P-loop containing nucleoside triphosphate hydrolase [G3DSA:3.40.50.300] (1-157)
  IPR027417 P-loop containing nucleoside triphosphate hydrolase [SSF52540] (1-134)
  IPR043764 Domain of unknown function DUF5710 [PF18974] (198-231)